Protein AF-A0A935YY80-F1 (afdb_monomer_lite)

Sequence (194 aa):
MVPVALVLAACSGAAPSDLFGPAPTGISSSSPSASAAPSAPTSEPAPTEEPAAPPTPEPAPTEEPPPERPSPGDASLLDAGRPDARDASTTCAPQPSVCPTGWTYSNDGRTHTCSVAFSAPAGARPYCEYSSMGYLGYSFPLTPAYTCPTGARYAPSTVGYCLWEGIVFPPGTSITCTSVASGSMRFSWACGAP

pLDDT: mean 78.14, std 19.24, range [34.81, 98.0]

Radius of gyration: 27.65 Å; chains: 1; bounding box: 75×46×85 Å

Secondary structure (DSSP, 8-state):
------------------------------------PPPPPP-PPPP-PPPPPPPPPPPPPPPPPPPPPPP-------------TT-----PPP-GGGSPTTPEEEE-SSEEEEEEE--PPTT-EEE-TTGGGT-EEEEE-SSS--PPPTTPEEEESSSEEEEE-S--PPTT-EEE-TTGGGTEEEEEEETT--

Foldseek 3Di:
DDDDDDDDDDPDDDDDDDDDDDDDDDDDDDDDDDDDDDDDDDDDDDDDDDDDDDDDDDDDDDDDDDDDDDDDDDPDDDDDDDDPPVPCLVQFDDDQVLAAFQWDWDGPSWKIKTKHFDDADPPKDWDCPCVVQFKTWIWAAPPPPDDADGQFDWDDDNIIITIRGPRDDQPQKDWDRVCNNVGMTMIMHTGPRD

Structure (mmCIF, N/CA/C/O backbone):
data_AF-A0A935YY80-F1
#
_entry.id   AF-A0A935YY80-F1
#
loop_
_atom_site.group_PDB
_atom_site.id
_atom_site.type_symbol
_atom_site.label_atom_id
_atom_site.label_alt_id
_atom_site.label_comp_id
_atom_site.label_asym_id
_atom_site.label_entity_id
_atom_site.label_seq_id
_atom_site.pdbx_PDB_ins_code
_atom_site.Cartn_x
_atom_site.Cartn_y
_atom_site.Cartn_z
_atom_site.occupancy
_atom_site.B_iso_or_equiv
_atom_site.auth_seq_id
_atom_site.auth_comp_id
_atom_site.auth_asym_id
_atom_site.auth_atom_id
_atom_site.pdbx_PDB_model_num
ATOM 1 N N . MET A 1 1 ? 9.667 -29.163 -21.135 1.00 44.72 1 MET A N 1
ATOM 2 C CA . MET A 1 1 ? 8.6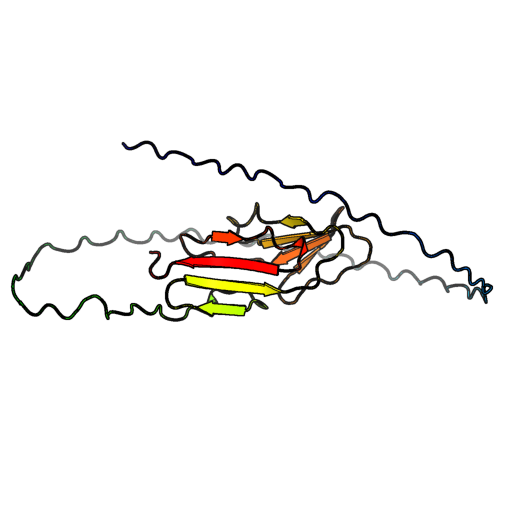74 -29.056 -20.046 1.00 44.72 1 MET A CA 1
ATOM 3 C C . MET A 1 1 ? 9.430 -29.162 -18.735 1.00 44.72 1 MET A C 1
ATOM 5 O O . MET A 1 1 ? 9.904 -30.241 -18.412 1.00 44.72 1 MET A O 1
ATOM 9 N N . VAL A 1 2 ? 9.663 -28.033 -18.066 1.00 34.81 2 VAL A N 1
ATOM 10 C CA . VAL A 1 2 ? 10.409 -27.964 -16.799 1.00 34.81 2 VAL A CA 1
ATOM 11 C C . VAL A 1 2 ? 9.381 -27.763 -15.684 1.00 34.81 2 VAL A C 1
ATOM 13 O O . VAL A 1 2 ? 8.557 -26.857 -15.818 1.00 34.81 2 VAL A O 1
ATOM 16 N N . PRO A 1 3 ? 9.358 -28.591 -14.627 1.00 49.34 3 PRO A N 1
ATOM 17 C CA . PRO A 1 3 ? 8.420 -28.398 -13.531 1.00 49.34 3 PRO A CA 1
ATOM 18 C C . PRO A 1 3 ? 8.796 -27.136 -12.745 1.00 49.34 3 PRO A C 1
ATOM 20 O O . PRO A 1 3 ? 9.898 -27.026 -12.209 1.00 49.34 3 PRO A O 1
ATOM 23 N N . VAL A 1 4 ? 7.869 -26.179 -12.690 1.00 52.91 4 VAL A N 1
ATOM 24 C CA . VAL A 1 4 ? 7.946 -25.010 -11.809 1.00 52.91 4 VAL A CA 1
ATOM 25 C C . VAL A 1 4 ? 7.704 -25.503 -10.385 1.00 52.91 4 VAL A C 1
ATOM 27 O O . VAL A 1 4 ? 6.587 -25.867 -10.020 1.00 52.91 4 VAL A O 1
ATOM 30 N N . ALA A 1 5 ? 8.772 -25.575 -9.595 1.00 47.19 5 ALA A N 1
ATOM 31 C CA . ALA A 1 5 ? 8.694 -25.895 -8.179 1.00 47.19 5 ALA A CA 1
ATOM 32 C C . ALA A 1 5 ? 8.096 -24.699 -7.420 1.00 47.19 5 ALA A C 1
ATOM 34 O O . ALA A 1 5 ? 8.712 -23.640 -7.311 1.00 47.19 5 ALA A O 1
ATOM 35 N N . LEU A 1 6 ? 6.880 -24.881 -6.909 1.00 47.84 6 LEU A N 1
ATOM 36 C CA . LEU A 1 6 ? 6.202 -23.964 -6.001 1.00 47.84 6 LEU A CA 1
ATOM 37 C C . LEU A 1 6 ? 6.941 -23.973 -4.650 1.00 47.84 6 LEU A C 1
ATOM 39 O O . LEU A 1 6 ? 6.826 -24.925 -3.878 1.00 47.84 6 LEU A O 1
ATOM 43 N N . VAL A 1 7 ? 7.729 -22.935 -4.368 1.00 46.41 7 VAL A N 1
ATOM 44 C CA . VAL A 1 7 ? 8.388 -22.761 -3.066 1.00 46.41 7 VAL A CA 1
ATOM 45 C C . VAL A 1 7 ? 7.383 -22.144 -2.093 1.00 46.41 7 VAL A C 1
ATOM 47 O O . VAL A 1 7 ? 7.166 -20.935 -2.076 1.00 46.41 7 VAL A O 1
ATOM 50 N N . LEU A 1 8 ? 6.752 -22.992 -1.280 1.00 49.50 8 LEU A N 1
ATOM 51 C CA . LEU A 1 8 ? 5.989 -22.587 -0.100 1.00 49.50 8 LEU A CA 1
ATOM 52 C C . LEU A 1 8 ? 6.968 -22.094 0.976 1.00 49.50 8 LEU A C 1
ATOM 54 O O . LEU A 1 8 ? 7.606 -22.889 1.665 1.00 49.50 8 LEU A O 1
ATOM 58 N N . ALA A 1 9 ? 7.103 -20.776 1.113 1.00 53.09 9 ALA A N 1
ATOM 59 C CA . ALA A 1 9 ? 7.827 -20.168 2.222 1.00 53.09 9 ALA A CA 1
ATOM 60 C C . ALA A 1 9 ? 6.978 -20.273 3.501 1.00 53.09 9 ALA A C 1
ATOM 62 O O . ALA A 1 9 ? 6.001 -19.549 3.683 1.00 53.09 9 ALA A O 1
ATOM 63 N N . ALA A 1 10 ? 7.347 -21.198 4.386 1.00 42.66 10 ALA A N 1
ATOM 64 C CA . ALA A 1 10 ? 6.792 -21.293 5.728 1.00 42.66 10 ALA A CA 1
ATOM 65 C C . ALA A 1 10 ? 7.288 -20.109 6.578 1.00 42.66 10 ALA A C 1
ATOM 67 O O . ALA A 1 10 ? 8.464 -20.033 6.935 1.00 42.66 10 ALA A O 1
ATOM 68 N N . CYS A 1 11 ? 6.397 -19.176 6.914 1.00 44.56 11 CYS A N 1
ATOM 69 C CA . CYS A 1 11 ? 6.663 -18.163 7.931 1.00 44.56 11 CYS A CA 1
ATOM 70 C C . CYS A 1 11 ? 6.559 -18.805 9.322 1.00 44.56 11 CYS A C 1
ATOM 72 O O . CYS A 1 11 ? 5.479 -18.883 9.905 1.00 44.56 11 CYS A O 1
ATOM 74 N N . SER A 1 12 ? 7.688 -19.271 9.855 1.00 53.62 12 SER A N 1
ATOM 75 C CA . SER A 1 12 ? 7.811 -19.661 11.260 1.00 53.62 12 SER A CA 1
ATOM 76 C C . SER A 1 12 ? 7.679 -18.424 12.148 1.00 53.62 12 SER A C 1
ATOM 78 O O . SER A 1 12 ? 8.533 -17.538 12.137 1.00 53.62 12 SER A O 1
ATOM 80 N N . GLY A 1 13 ? 6.580 -18.358 12.899 1.00 40.72 13 GLY A N 1
ATOM 81 C CA . GLY A 1 13 ? 6.331 -17.329 13.899 1.00 40.72 13 GLY A CA 1
ATOM 82 C C . GLY A 1 13 ? 7.303 -17.440 15.071 1.00 40.72 13 GLY A C 1
ATOM 83 O O . GLY A 1 13 ? 7.381 -18.476 15.728 1.00 40.72 13 GLY A O 1
ATOM 84 N N . ALA A 1 14 ? 8.010 -16.349 15.352 1.00 43.09 14 ALA A N 1
ATOM 85 C CA . ALA A 1 14 ? 8.655 -16.121 16.634 1.00 43.09 14 ALA A CA 1
ATOM 86 C C . ALA A 1 14 ? 7.695 -15.296 17.503 1.00 43.09 14 ALA A C 1
ATOM 88 O O . ALA A 1 14 ? 7.396 -14.143 17.191 1.00 43.09 14 ALA A O 1
ATOM 89 N N . ALA A 1 15 ? 7.183 -15.903 18.570 1.00 46.97 15 ALA A N 1
ATOM 90 C CA . ALA A 1 15 ? 6.499 -15.185 19.635 1.00 46.97 15 ALA A CA 1
ATOM 91 C C . ALA A 1 15 ? 7.545 -14.465 20.505 1.00 46.97 15 ALA A C 1
ATOM 93 O O . ALA A 1 15 ? 8.510 -15.111 20.919 1.00 46.97 15 ALA A O 1
ATOM 94 N N . PRO A 1 16 ? 7.388 -13.169 20.824 1.00 59.12 16 PRO A N 1
ATOM 95 C CA . PRO A 1 16 ? 8.110 -12.582 21.939 1.00 59.12 16 PRO A CA 1
ATOM 96 C C . PRO A 1 16 ? 7.404 -12.962 23.246 1.00 59.12 16 PRO A C 1
ATOM 98 O O . PRO A 1 16 ? 6.295 -12.508 23.532 1.00 59.12 16 PRO A O 1
ATOM 101 N N . SER A 1 17 ? 8.060 -13.827 24.016 1.00 55.78 17 SER A N 1
ATOM 102 C CA . SER A 1 17 ? 7.775 -14.038 25.433 1.00 55.78 17 SER A CA 1
ATOM 103 C C . SER A 1 17 ? 8.214 -12.821 26.252 1.00 55.78 17 SER A C 1
ATOM 105 O O . SER A 1 17 ? 9.247 -12.221 25.967 1.00 55.78 17 SER A O 1
ATOM 107 N N . ASP A 1 18 ? 7.437 -12.544 27.297 1.00 45.38 18 ASP A N 1
ATOM 108 C CA . ASP A 1 18 ? 7.818 -11.847 28.529 1.00 45.38 18 ASP A CA 1
ATOM 109 C C . ASP A 1 18 ? 8.284 -10.387 28.460 1.00 45.38 18 ASP A C 1
ATOM 111 O O . ASP A 1 18 ? 9.434 -10.080 28.168 1.00 45.38 18 ASP A O 1
ATOM 115 N N . LEU A 1 19 ? 7.405 -9.494 28.931 1.00 53.03 19 LEU A N 1
ATOM 116 C CA . LEU A 1 19 ? 7.783 -8.382 29.811 1.00 53.03 19 LEU A CA 1
ATOM 117 C C . LEU A 1 19 ? 6.568 -7.992 30.671 1.00 53.03 19 LEU A C 1
ATOM 119 O O . LEU A 1 19 ? 5.849 -7.029 30.413 1.00 53.03 19 LEU A O 1
ATOM 123 N N . PHE A 1 20 ? 6.328 -8.806 31.703 1.00 47.06 20 PHE A N 1
ATOM 124 C CA . PHE A 1 20 ? 5.505 -8.456 32.859 1.00 47.06 20 PHE A CA 1
ATOM 125 C C . PHE A 1 20 ? 6.168 -7.290 33.612 1.00 47.06 20 PHE A C 1
ATOM 127 O O . PHE A 1 20 ? 7.252 -7.443 34.173 1.00 47.06 20 PHE A O 1
ATOM 134 N N . GLY A 1 21 ? 5.514 -6.129 33.641 1.00 51.91 21 GLY A N 1
ATOM 135 C CA . GLY A 1 21 ? 5.840 -5.008 34.527 1.00 51.91 21 GLY A CA 1
ATOM 136 C C . GLY A 1 21 ? 4.726 -4.803 35.565 1.00 51.91 21 GLY A C 1
ATOM 137 O O . GLY A 1 21 ? 3.559 -5.031 35.238 1.00 51.91 21 GLY A O 1
ATOM 138 N N . PRO A 1 22 ? 5.044 -4.417 36.816 1.00 62.06 22 PRO A N 1
ATOM 139 C CA . PRO A 1 22 ? 4.065 -4.327 37.895 1.00 62.06 22 PRO A CA 1
ATOM 140 C C . PRO A 1 22 ? 3.088 -3.154 37.733 1.00 62.06 22 PRO A C 1
ATOM 142 O O . PRO A 1 22 ? 3.415 -2.093 37.204 1.00 62.06 22 PRO A O 1
ATOM 145 N N . ALA A 1 23 ? 1.877 -3.377 38.242 1.00 47.28 23 ALA A N 1
ATOM 146 C CA . ALA A 1 23 ? 0.759 -2.445 38.257 1.00 47.28 23 ALA A CA 1
ATOM 147 C C . ALA A 1 23 ? 1.034 -1.185 39.104 1.00 47.28 23 ALA A C 1
ATOM 149 O O . ALA A 1 23 ? 1.501 -1.309 40.239 1.00 47.28 23 ALA A O 1
ATOM 150 N N . PRO A 1 24 ? 0.644 0.015 38.641 1.00 61.50 24 PRO A N 1
ATOM 151 C CA . PRO A 1 24 ? 0.443 1.150 39.526 1.00 61.50 24 PRO A CA 1
ATOM 152 C C . PRO A 1 24 ? -0.963 1.098 40.143 1.00 61.50 24 PRO A C 1
ATOM 154 O O . PRO A 1 24 ? -1.972 1.389 39.504 1.00 61.50 24 PRO A O 1
ATOM 157 N N . THR A 1 25 ? -1.026 0.749 41.427 1.00 54.03 25 THR A N 1
ATOM 158 C CA . THR A 1 25 ? -2.125 1.125 42.326 1.00 54.03 25 THR A CA 1
ATOM 159 C C . THR A 1 25 ? -2.077 2.632 42.566 1.00 54.03 25 THR A C 1
ATOM 161 O O . THR A 1 25 ? -1.112 3.131 43.141 1.00 54.03 25 THR A O 1
ATOM 164 N N . GLY A 1 26 ? -3.114 3.358 42.150 1.00 47.06 26 GLY A N 1
ATOM 165 C CA . GLY A 1 26 ? -3.190 4.807 42.332 1.00 47.06 26 GLY A CA 1
ATOM 166 C C . GLY A 1 26 ? -4.586 5.349 42.065 1.00 47.06 26 GLY A C 1
ATOM 167 O O . GLY A 1 26 ? -4.879 5.848 40.988 1.00 47.06 26 GLY A O 1
ATOM 168 N N . ILE A 1 27 ? -5.441 5.198 43.070 1.00 50.69 27 ILE A N 1
ATOM 169 C CA . ILE A 1 27 ? -6.772 5.788 43.219 1.00 50.69 27 ILE A CA 1
ATOM 170 C C . ILE A 1 27 ? -6.795 7.299 42.933 1.00 50.69 27 ILE A C 1
ATOM 172 O O . ILE A 1 27 ? -5.969 8.047 43.447 1.00 50.69 27 ILE A O 1
ATOM 176 N N . SER A 1 28 ? -7.805 7.765 42.198 1.00 56.12 28 SER A N 1
ATOM 177 C CA . SER A 1 28 ? -8.338 9.114 42.401 1.00 56.12 28 SER A CA 1
ATOM 178 C C . SER A 1 28 ? -9.800 9.166 41.972 1.00 56.12 28 SER A C 1
ATOM 180 O O . SER A 1 28 ? -10.143 9.205 40.792 1.00 56.12 28 SER A O 1
ATOM 182 N N . SER A 1 29 ? -10.659 9.089 42.982 1.00 52.44 29 SER A N 1
ATOM 183 C CA . SER A 1 29 ? -12.100 9.275 42.901 1.00 52.44 29 SER A CA 1
ATOM 184 C C . SER A 1 29 ? -12.412 10.753 42.690 1.00 52.44 29 SER A C 1
ATOM 186 O O . SER A 1 29 ? -11.961 11.601 43.459 1.00 52.44 29 SER A O 1
ATOM 188 N N . SER A 1 30 ? -13.231 11.078 41.695 1.00 56.66 30 SER A N 1
ATOM 189 C CA . SER A 1 30 ? -13.959 12.346 41.642 1.00 56.66 30 SER A CA 1
ATOM 190 C C . SER A 1 30 ? -15.307 12.127 40.963 1.00 56.66 30 SER A C 1
ATOM 192 O O . SER A 1 30 ? -15.405 11.524 39.899 1.00 56.66 30 SER A O 1
ATOM 194 N N . SER A 1 31 ? -16.328 12.560 41.693 1.00 60.94 31 SER A N 1
ATOM 195 C CA . SER A 1 31 ? -17.762 12.330 41.542 1.00 60.94 31 SER A CA 1
ATOM 196 C C . SER A 1 31 ? -18.401 12.810 40.228 1.00 60.94 31 SER A C 1
ATOM 198 O O . SER A 1 31 ? -17.850 13.671 39.543 1.00 60.94 31 SER A O 1
ATOM 200 N N . PRO A 1 32 ? -19.608 12.293 39.912 1.00 59.69 32 PRO A N 1
ATOM 201 C CA . PRO A 1 32 ? -20.367 12.613 38.705 1.00 59.69 32 PRO A CA 1
ATOM 202 C C . PRO A 1 32 ? -21.076 13.969 38.805 1.00 59.69 32 PRO A C 1
ATOM 204 O O . PRO A 1 32 ? -21.580 14.334 39.867 1.00 59.69 32 PRO A O 1
ATOM 207 N N . SER A 1 33 ? -21.182 14.678 37.679 1.00 56.59 33 SER A N 1
ATOM 208 C CA . SER A 1 33 ? -22.009 15.880 37.567 1.00 56.59 33 SER A CA 1
ATOM 209 C C . SER A 1 33 ? -22.846 15.863 36.287 1.00 56.59 33 SER A C 1
ATOM 211 O O . SER A 1 33 ? -22.314 15.816 35.183 1.00 56.59 33 SER A O 1
ATOM 213 N N . ALA A 1 34 ? -24.159 15.923 36.518 1.00 48.66 34 ALA A N 1
ATOM 214 C CA . ALA A 1 34 ? -25.245 16.401 35.664 1.00 48.66 34 ALA A CA 1
ATOM 215 C C . ALA A 1 34 ? -25.526 15.701 34.317 1.00 48.66 34 ALA A C 1
ATOM 217 O O . ALA A 1 34 ? -24.961 16.017 33.273 1.00 48.66 34 ALA A O 1
ATOM 218 N N . SER A 1 35 ? -26.564 14.858 34.352 1.00 52.66 35 SER A N 1
ATOM 219 C CA . SER A 1 35 ? -27.441 14.545 33.221 1.00 52.66 35 SER A CA 1
ATOM 220 C C . SER A 1 35 ? -28.029 15.815 32.601 1.00 52.66 35 SER A C 1
ATOM 222 O O . SER A 1 35 ? -28.779 16.536 33.259 1.00 52.66 35 SER A O 1
ATOM 224 N N . ALA A 1 36 ? -27.780 16.021 31.311 1.00 56.94 36 ALA A N 1
ATOM 225 C CA . ALA A 1 36 ? -28.651 16.796 30.437 1.00 56.94 36 ALA A CA 1
ATOM 226 C C . ALA A 1 36 ? -29.336 15.816 29.475 1.00 56.94 36 ALA A C 1
ATOM 228 O O . ALA A 1 36 ? -28.677 15.015 28.813 1.00 56.94 36 ALA A O 1
ATOM 229 N N . ALA A 1 37 ? -30.668 15.835 29.463 1.00 56.34 37 ALA A N 1
ATOM 230 C CA . ALA A 1 37 ? -31.492 14.983 28.618 1.00 56.34 37 ALA A CA 1
ATOM 231 C C . ALA A 1 37 ? -31.304 15.352 27.132 1.00 56.34 37 ALA A C 1
ATOM 233 O O . ALA A 1 37 ? -31.415 16.533 26.795 1.00 56.34 37 ALA A O 1
ATOM 234 N N . PRO A 1 38 ? -31.043 14.387 26.233 1.00 59.88 38 PRO A N 1
ATOM 235 C CA . PRO A 1 38 ? -30.992 14.661 24.804 1.00 59.88 38 PRO A CA 1
ATOM 236 C C . PRO A 1 38 ? -32.411 14.831 24.248 1.00 59.88 38 PRO A C 1
ATOM 238 O O . PRO A 1 38 ? -33.256 13.943 24.374 1.00 59.88 38 PRO A O 1
ATOM 241 N N . SER A 1 39 ? -32.667 15.978 23.619 1.00 62.06 39 SER A N 1
ATOM 242 C CA . SER A 1 39 ? -33.851 16.194 22.787 1.00 62.06 39 SER A CA 1
ATOM 243 C C . SER A 1 39 ? -33.870 15.176 21.647 1.00 62.06 39 SER A C 1
ATOM 245 O O . SER A 1 39 ? -32.872 14.996 20.948 1.00 62.06 39 SER A O 1
ATOM 247 N N . ALA A 1 40 ? -35.005 14.499 21.480 1.00 65.12 40 ALA A N 1
ATOM 248 C CA . ALA A 1 40 ? -35.214 13.510 20.432 1.00 65.12 40 ALA A CA 1
ATOM 249 C C . ALA A 1 40 ? -35.041 14.144 19.036 1.00 65.12 40 ALA A C 1
ATOM 251 O O . ALA A 1 40 ? -35.602 15.216 18.792 1.00 65.12 40 ALA A O 1
ATOM 252 N N . PRO A 1 41 ? -34.297 13.511 18.111 1.00 66.25 41 PRO A N 1
ATOM 253 C CA . PRO A 1 41 ? -34.227 13.980 16.737 1.00 66.25 41 PRO A CA 1
ATOM 254 C C . PRO A 1 41 ? -35.563 13.715 16.035 1.00 66.25 41 PRO A C 1
ATOM 256 O O . PRO A 1 41 ? -36.059 12.588 16.011 1.00 66.25 41 PRO A O 1
ATOM 259 N N . THR A 1 42 ? -36.144 14.761 15.453 1.00 72.00 42 THR A N 1
ATOM 260 C CA . THR A 1 42 ? -37.256 14.653 14.506 1.00 72.00 42 THR A CA 1
ATOM 261 C C . THR A 1 42 ? -36.775 13.849 13.301 1.00 72.00 42 THR A C 1
ATOM 263 O O . THR A 1 42 ? -35.845 14.265 12.614 1.00 72.00 42 THR A O 1
ATOM 266 N N . SER A 1 43 ? -37.366 12.678 13.070 1.00 60.00 43 SER A N 1
ATOM 267 C CA .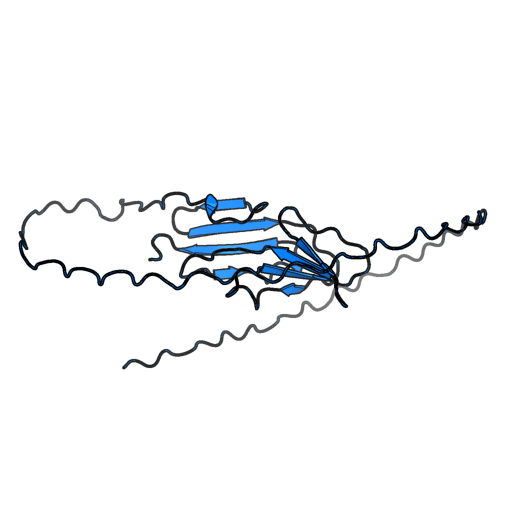 SER A 1 43 ? -37.052 11.830 11.921 1.00 60.00 43 SER A CA 1
ATOM 268 C C . SER A 1 43 ? -37.475 12.528 10.629 1.00 60.00 43 SER A C 1
ATOM 270 O O . SER A 1 43 ? -38.665 12.678 10.356 1.00 60.00 43 SER A O 1
ATOM 272 N N . GLU A 1 44 ? -36.495 12.974 9.849 1.00 80.06 44 GLU A N 1
ATOM 273 C CA . GLU A 1 44 ? -36.699 13.420 8.473 1.00 80.06 44 GLU A CA 1
ATOM 274 C C . GLU A 1 44 ? -37.040 12.190 7.606 1.00 80.06 44 GLU A C 1
ATOM 276 O O . GLU A 1 44 ? -36.403 11.142 7.765 1.00 80.06 44 GLU A O 1
ATOM 281 N N . PRO A 1 45 ? -38.077 12.246 6.750 1.00 74.06 45 PRO A N 1
ATOM 282 C CA . PRO A 1 45 ? -38.449 11.114 5.912 1.00 74.06 45 PRO A CA 1
ATOM 283 C C . PRO A 1 45 ? -37.314 10.773 4.942 1.00 74.06 45 PRO A C 1
ATOM 285 O O . PRO A 1 45 ? -36.757 11.650 4.285 1.00 74.06 45 PRO A O 1
ATOM 288 N N . ALA A 1 46 ? -36.984 9.482 4.861 1.00 76.06 46 ALA A N 1
ATOM 289 C CA . ALA A 1 46 ? -35.949 8.983 3.968 1.00 76.06 46 ALA A CA 1
ATOM 290 C C . ALA A 1 46 ? -36.269 9.357 2.505 1.00 76.06 46 ALA A C 1
ATOM 292 O O . ALA A 1 46 ? -37.423 9.208 2.081 1.00 76.06 46 ALA A O 1
ATOM 293 N N . PRO A 1 47 ? -35.279 9.832 1.727 1.00 75.56 47 PRO A N 1
ATOM 294 C CA . PRO A 1 47 ? -35.474 10.122 0.315 1.00 75.56 47 PRO A CA 1
ATOM 295 C C . PRO A 1 47 ? -35.915 8.846 -0.410 1.00 75.56 47 PRO A C 1
ATOM 297 O O . PRO A 1 47 ? -35.327 7.780 -0.247 1.00 75.56 47 PRO A O 1
ATOM 300 N N . THR A 1 48 ? -36.993 8.958 -1.185 1.00 80.75 48 THR A N 1
ATOM 301 C CA . THR A 1 48 ? -37.463 7.883 -2.062 1.00 80.75 48 THR A CA 1
ATOM 302 C C . THR A 1 48 ? -36.452 7.735 -3.191 1.00 80.75 48 THR A C 1
ATOM 304 O O . THR A 1 48 ? -36.313 8.645 -4.005 1.00 80.75 48 THR A O 1
ATOM 307 N N . GLU A 1 49 ? -35.712 6.627 -3.209 1.00 74.00 49 GLU A N 1
ATOM 308 C CA . GLU A 1 49 ? -34.765 6.341 -4.285 1.00 74.00 49 GLU A CA 1
ATOM 309 C C . GLU A 1 49 ? -35.524 6.108 -5.596 1.00 74.00 49 GLU A C 1
ATOM 311 O O . GLU A 1 49 ? -36.370 5.217 -5.711 1.00 74.00 49 GLU A O 1
ATOM 316 N N . GLU A 1 50 ? -35.232 6.955 -6.581 1.00 83.31 50 GLU A N 1
ATOM 317 C CA . GLU A 1 50 ? -35.701 6.805 -7.952 1.00 83.31 50 GLU A CA 1
ATOM 318 C C . GLU A 1 50 ? -35.036 5.560 -8.573 1.00 83.31 50 GLU A C 1
ATOM 320 O O . GLU A 1 50 ? -33.823 5.381 -8.419 1.00 83.31 50 GLU A O 1
ATOM 325 N N . PRO A 1 51 ? -35.789 4.671 -9.250 1.00 81.88 51 PRO A N 1
ATOM 326 C CA . PRO A 1 51 ? -35.231 3.461 -9.842 1.00 81.88 51 PRO A CA 1
ATOM 327 C C . PRO A 1 51 ? -34.086 3.786 -10.802 1.00 81.88 51 PRO A C 1
ATOM 329 O O . PRO A 1 51 ? -34.276 4.492 -11.794 1.00 81.88 51 PRO A O 1
ATOM 332 N N . ALA A 1 52 ? -32.900 3.246 -10.515 1.00 82.00 52 ALA A N 1
ATOM 333 C CA . ALA A 1 52 ? -31.733 3.410 -11.368 1.00 82.00 52 ALA A CA 1
ATOM 334 C C . ALA A 1 52 ? -32.043 2.929 -12.795 1.00 82.00 52 ALA A C 1
ATOM 336 O O . ALA A 1 52 ? -32.567 1.829 -12.998 1.00 82.00 52 ALA A O 1
ATOM 337 N N . ALA A 1 53 ? -31.718 3.769 -13.780 1.00 85.94 53 ALA A N 1
ATOM 338 C CA . ALA A 1 53 ? -31.875 3.437 -15.187 1.00 85.94 53 ALA A CA 1
ATOM 339 C C . ALA A 1 53 ? -31.117 2.136 -15.526 1.00 85.94 53 ALA A C 1
ATOM 341 O O . ALA A 1 53 ? -30.040 1.888 -14.971 1.00 85.94 53 ALA A O 1
ATOM 342 N N . PRO A 1 54 ? -31.657 1.296 -16.427 1.00 88.31 54 PRO A N 1
ATOM 343 C CA . PRO A 1 54 ? -30.997 0.060 -16.824 1.00 88.31 54 PRO A CA 1
ATOM 344 C C . PRO A 1 54 ? -29.620 0.357 -17.440 1.00 88.31 54 PRO A C 1
ATOM 346 O O . PRO A 1 54 ? -29.465 1.372 -18.125 1.00 88.31 54 PRO A O 1
ATOM 349 N N . PRO A 1 55 ? -28.620 -0.516 -17.224 1.00 84.31 55 PRO A N 1
ATOM 350 C CA . PRO A 1 55 ? -27.289 -0.312 -17.772 1.00 84.31 55 PRO A CA 1
ATOM 351 C C . PRO A 1 55 ? -27.331 -0.309 -19.303 1.00 84.31 55 PRO A C 1
ATOM 353 O O . PRO A 1 55 ? -27.928 -1.187 -19.932 1.00 84.31 55 PRO A O 1
ATOM 356 N N . THR A 1 56 ? -26.676 0.684 -19.900 1.00 85.50 56 THR A N 1
ATOM 357 C CA . THR A 1 56 ? -26.428 0.741 -21.343 1.00 85.50 56 THR A CA 1
ATOM 358 C C . THR A 1 56 ? -25.543 -0.445 -21.748 1.00 85.50 56 THR A C 1
ATOM 360 O O . THR A 1 56 ? -24.550 -0.698 -21.064 1.00 85.50 56 THR A O 1
ATOM 363 N N . PRO A 1 57 ? -25.864 -1.179 -22.830 1.00 81.50 57 PRO A N 1
ATOM 364 C CA . PRO A 1 57 ? -25.052 -2.305 -23.281 1.00 81.50 57 PRO A CA 1
ATOM 365 C C . PRO A 1 57 ? -23.627 -1.861 -23.634 1.00 81.50 57 PRO A C 1
ATOM 367 O O . PRO A 1 57 ? -23.428 -0.860 -24.325 1.00 81.50 57 PRO A O 1
ATOM 370 N N . GLU A 1 58 ? -22.647 -2.624 -23.152 1.00 84.19 58 GLU A N 1
ATOM 371 C CA . GLU A 1 58 ? -21.226 -2.403 -23.422 1.00 84.19 58 GLU A CA 1
ATOM 372 C C . GLU A 1 58 ? -20.911 -2.712 -24.900 1.00 84.19 58 GLU A C 1
ATOM 374 O O . GLU A 1 58 ? -21.412 -3.709 -25.436 1.00 84.19 58 GLU A O 1
ATOM 379 N N . PRO A 1 59 ? -20.133 -1.864 -25.599 1.00 81.75 59 PRO A N 1
ATOM 380 C CA . PRO A 1 59 ? -19.760 -2.112 -26.986 1.00 81.75 59 PRO A CA 1
ATOM 381 C C . PRO A 1 59 ? -18.901 -3.375 -27.116 1.00 81.75 59 PRO A C 1
ATOM 383 O O . PRO A 1 59 ? -18.048 -3.660 -26.279 1.00 81.75 59 PRO A O 1
ATOM 386 N N . ALA A 1 60 ? -19.126 -4.126 -28.196 1.00 84.19 60 ALA A N 1
ATOM 387 C CA . ALA A 1 60 ? -18.376 -5.343 -28.485 1.00 84.19 60 ALA A CA 1
ATOM 388 C C . ALA A 1 60 ? -16.871 -5.047 -28.675 1.00 84.19 60 ALA A C 1
ATOM 390 O O . ALA A 1 60 ? -16.527 -4.011 -29.251 1.00 84.19 60 ALA A O 1
ATOM 391 N N . PRO A 1 61 ? -15.977 -5.948 -28.227 1.00 78.56 61 PRO A N 1
ATOM 392 C CA . PRO A 1 61 ? -14.538 -5.769 -28.364 1.00 78.56 61 PRO A CA 1
ATOM 393 C C . PRO A 1 61 ? -14.123 -5.743 -29.840 1.00 78.56 61 PRO A C 1
ATOM 395 O O . PRO A 1 61 ? -14.443 -6.648 -30.611 1.00 78.56 61 PRO A O 1
ATOM 398 N N . THR A 1 62 ? -13.395 -4.695 -30.220 1.00 81.50 62 THR A N 1
ATOM 399 C CA . THR A 1 62 ? -12.745 -4.569 -31.527 1.00 81.50 62 THR A CA 1
ATOM 400 C C . THR A 1 62 ? -11.554 -5.526 -31.583 1.00 81.50 62 THR A C 1
ATOM 402 O O . THR A 1 62 ? -10.651 -5.422 -30.756 1.00 81.50 62 THR A O 1
ATOM 405 N N . GLU A 1 63 ? -11.539 -6.452 -32.544 1.00 77.44 63 GLU A N 1
ATOM 406 C CA . GLU A 1 63 ? -10.380 -7.318 -32.787 1.00 77.44 63 GLU A CA 1
ATOM 407 C C . GLU A 1 63 ? -9.170 -6.485 -33.242 1.00 77.44 63 GLU A C 1
ATOM 409 O O . GLU A 1 63 ? -9.229 -5.764 -34.241 1.00 77.44 63 GLU A O 1
ATOM 414 N N . GLU A 1 64 ? -8.068 -6.585 -32.498 1.00 80.00 64 GLU A N 1
ATOM 415 C CA . GLU A 1 64 ? -6.782 -5.982 -32.849 1.00 80.00 64 GLU A CA 1
ATOM 416 C C . GLU A 1 64 ? -6.055 -6.870 -33.882 1.00 80.00 64 GLU A C 1
ATOM 418 O O . GLU A 1 64 ? -6.040 -8.097 -33.733 1.00 80.00 64 GLU A O 1
ATOM 423 N N . PRO A 1 65 ? -5.467 -6.298 -34.951 1.00 76.75 65 PRO A N 1
ATOM 424 C CA . PRO A 1 65 ? -4.764 -7.075 -35.964 1.00 76.75 65 PRO A CA 1
ATOM 425 C C . PRO A 1 65 ? -3.507 -7.762 -35.397 1.00 76.75 65 PRO A C 1
ATOM 427 O O . PRO A 1 65 ? -2.840 -7.224 -34.513 1.00 76.75 65 PRO A O 1
ATOM 430 N N . PRO A 1 66 ? -3.144 -8.948 -35.919 1.00 80.62 66 PRO A N 1
ATOM 431 C CA . PRO A 1 66 ? -1.995 -9.704 -35.435 1.00 80.62 66 PRO A CA 1
ATOM 432 C C . PRO A 1 66 ? -0.667 -8.970 -35.706 1.00 80.62 66 PRO A C 1
ATOM 434 O O . PRO A 1 66 ? -0.520 -8.341 -36.756 1.00 80.62 66 PRO A O 1
ATOM 437 N N . PRO A 1 67 ? 0.332 -9.090 -34.809 1.00 71.75 67 PRO A N 1
ATOM 438 C CA . PRO A 1 67 ? 1.619 -8.418 -34.961 1.00 71.75 67 PRO A CA 1
ATOM 439 C C . PRO A 1 67 ? 2.417 -8.967 -36.153 1.00 71.75 67 PRO A C 1
ATOM 441 O O . PRO A 1 67 ? 2.584 -10.181 -36.314 1.00 71.75 67 PRO A O 1
ATOM 444 N N . GLU A 1 68 ? 2.949 -8.059 -36.973 1.00 68.50 68 GLU A N 1
ATOM 445 C CA . GLU A 1 68 ? 3.853 -8.384 -38.079 1.00 68.50 68 GLU A CA 1
ATOM 446 C C . GLU A 1 68 ? 5.178 -8.967 -37.561 1.00 68.50 68 GLU A C 1
ATOM 448 O O . GLU A 1 68 ? 5.785 -8.475 -36.607 1.00 68.50 68 GLU A O 1
ATOM 453 N N . ARG A 1 69 ? 5.646 -10.049 -38.200 1.00 64.50 69 ARG A N 1
ATOM 454 C CA . ARG A 1 69 ? 6.941 -10.667 -37.885 1.00 64.50 69 ARG A CA 1
ATOM 455 C C . ARG A 1 69 ? 8.092 -9.770 -38.357 1.00 64.50 69 ARG A C 1
ATOM 457 O O . ARG A 1 69 ? 8.101 -9.399 -39.529 1.00 64.50 69 ARG A O 1
ATOM 464 N N . PRO A 1 70 ? 9.118 -9.524 -37.523 1.00 59.34 70 PRO A N 1
ATOM 465 C CA . PRO A 1 70 ? 10.323 -8.840 -37.971 1.00 59.34 70 PRO A CA 1
ATOM 466 C C . PRO A 1 70 ? 11.136 -9.716 -38.938 1.00 59.34 70 PRO A C 1
ATOM 468 O O . PRO A 1 70 ? 11.359 -10.907 -38.698 1.00 59.34 70 PRO A O 1
ATOM 471 N N . SER A 1 71 ? 11.570 -9.103 -40.041 1.00 66.69 71 SER A N 1
ATOM 472 C CA . SER A 1 71 ? 12.407 -9.718 -41.075 1.00 66.69 71 SER A CA 1
ATOM 473 C C . SER A 1 71 ? 13.828 -10.011 -40.569 1.00 66.69 71 SER A C 1
ATOM 475 O O . SER A 1 71 ? 14.426 -9.158 -39.913 1.00 66.69 71 SER A O 1
ATOM 477 N N . PRO A 1 72 ? 14.410 -11.178 -40.901 1.00 56.03 72 PRO A N 1
ATOM 478 C CA . PRO A 1 72 ? 15.785 -11.519 -40.559 1.00 56.03 72 PRO A CA 1
ATOM 479 C C . PRO A 1 72 ? 16.748 -10.972 -41.622 1.00 56.03 72 PRO A C 1
ATOM 481 O O . PRO A 1 72 ? 16.830 -11.501 -42.729 1.00 56.03 72 PRO A O 1
ATOM 484 N N . GLY A 1 73 ? 17.495 -9.924 -41.290 1.00 57.56 73 GLY A N 1
ATOM 485 C CA . GLY A 1 73 ? 18.548 -9.375 -42.143 1.00 57.56 73 GLY A CA 1
ATOM 486 C C . GLY A 1 73 ? 19.450 -8.445 -41.340 1.00 57.56 73 GLY A C 1
ATOM 487 O O . GLY A 1 73 ? 18.950 -7.682 -40.526 1.00 57.56 73 GLY A O 1
ATOM 488 N N . ASP A 1 74 ? 20.761 -8.545 -41.565 1.00 52.38 74 ASP A N 1
ATOM 489 C CA . ASP A 1 74 ? 21.822 -7.669 -41.043 1.00 52.38 74 ASP A CA 1
ATOM 490 C C . ASP A 1 74 ? 22.374 -7.962 -39.637 1.00 52.38 74 ASP A C 1
ATOM 492 O O . ASP A 1 74 ? 22.430 -7.122 -38.741 1.00 52.38 74 ASP A O 1
ATOM 496 N N . ALA A 1 75 ? 22.944 -9.164 -39.495 1.00 51.81 75 ALA A N 1
ATOM 497 C CA . ALA A 1 75 ? 24.036 -9.398 -38.554 1.00 51.81 75 ALA A CA 1
ATOM 498 C C . ALA A 1 75 ? 25.342 -8.796 -39.113 1.00 51.81 75 ALA A C 1
ATOM 500 O O . ALA A 1 75 ? 26.095 -9.474 -39.813 1.00 51.81 75 ALA A O 1
ATOM 501 N N . SER A 1 76 ? 25.615 -7.528 -38.797 1.00 50.84 76 SER A N 1
ATOM 502 C CA . SER A 1 76 ? 26.952 -6.944 -38.956 1.00 50.84 76 SER A CA 1
ATOM 503 C C . SER A 1 76 ? 27.750 -7.079 -37.661 1.00 50.84 76 SER A C 1
ATOM 505 O O . SER A 1 76 ? 27.444 -6.496 -36.625 1.00 50.84 76 SER A O 1
ATOM 507 N N . LEU A 1 77 ? 28.769 -7.924 -37.775 1.00 62.88 77 LEU A N 1
ATOM 508 C CA . LEU A 1 77 ? 29.870 -8.196 -36.865 1.00 62.88 77 LEU A CA 1
ATOM 509 C C . LEU A 1 77 ? 30.881 -7.031 -36.940 1.00 62.88 77 LEU A C 1
ATOM 511 O O . LEU A 1 77 ? 31.136 -6.574 -38.051 1.00 62.88 77 LEU A O 1
ATOM 515 N N . LEU A 1 78 ? 31.487 -6.657 -35.798 1.00 51.94 78 LEU A N 1
ATOM 516 C CA . LEU A 1 78 ? 32.639 -5.745 -35.561 1.00 51.94 78 LEU A CA 1
ATOM 517 C C . LEU A 1 78 ? 32.269 -4.447 -34.813 1.00 51.94 78 LEU A C 1
ATOM 519 O O . LEU A 1 78 ? 31.724 -3.525 -35.400 1.00 51.94 78 LEU A O 1
ATOM 523 N N . ASP A 1 79 ? 32.659 -4.336 -33.539 1.00 48.53 79 ASP A N 1
ATOM 524 C CA . ASP A 1 79 ? 33.817 -3.497 -33.198 1.00 48.53 79 ASP A CA 1
ATOM 525 C C . ASP A 1 79 ? 34.284 -3.725 -31.751 1.00 48.53 79 ASP A C 1
ATOM 527 O O . ASP A 1 79 ? 33.504 -3.908 -30.814 1.00 48.53 79 ASP A O 1
ATOM 531 N N . ALA A 1 80 ? 35.604 -3.773 -31.608 1.00 54.72 80 ALA A N 1
ATOM 532 C CA . ALA A 1 80 ? 36.337 -4.079 -30.401 1.00 54.72 80 ALA A CA 1
ATOM 533 C C . ALA A 1 80 ? 36.681 -2.786 -29.655 1.00 54.72 80 ALA A C 1
ATOM 535 O O . ALA A 1 80 ? 37.764 -2.230 -29.790 1.00 54.72 80 ALA A O 1
ATOM 536 N N . GLY A 1 81 ? 35.779 -2.363 -28.783 1.00 46.31 81 GLY A N 1
ATOM 537 C CA . GLY A 1 81 ? 36.064 -1.424 -27.710 1.00 46.31 81 GLY A CA 1
ATOM 538 C C . GLY A 1 81 ? 35.179 -1.833 -26.556 1.00 46.31 81 GLY A C 1
ATOM 539 O O . GLY A 1 81 ? 33.974 -1.648 -26.631 1.00 46.31 81 GLY A O 1
ATOM 540 N N . ARG A 1 82 ? 35.736 -2.492 -25.538 1.00 53.69 82 ARG A N 1
ATOM 541 C CA . ARG A 1 82 ? 34.990 -2.929 -24.355 1.00 53.69 82 ARG A CA 1
ATOM 542 C C . ARG A 1 82 ? 35.036 -1.768 -23.358 1.00 53.69 82 ARG A C 1
ATOM 544 O O . ARG A 1 82 ? 36.001 -1.722 -22.597 1.00 53.69 82 ARG A O 1
ATOM 551 N N . PRO A 1 83 ? 34.083 -0.810 -23.366 1.00 53.84 83 PRO A N 1
ATOM 552 C CA . PRO A 1 83 ? 33.953 0.082 -22.229 1.00 53.84 83 PRO A CA 1
ATOM 553 C C . PRO A 1 83 ? 33.711 -0.814 -21.020 1.00 53.84 83 PRO A C 1
ATOM 555 O O . PRO A 1 83 ? 33.008 -1.824 -21.127 1.00 53.84 83 PRO A O 1
ATOM 558 N N . ASP A 1 84 ? 34.342 -0.497 -19.899 1.00 49.50 84 ASP A N 1
ATOM 559 C CA . ASP A 1 84 ? 34.084 -1.133 -18.620 1.00 49.50 84 ASP A CA 1
ATOM 560 C C . ASP A 1 84 ? 32.570 -1.184 -18.365 1.00 49.50 84 ASP A C 1
ATOM 562 O O . ASP A 1 84 ? 31.956 -0.255 -17.848 1.00 49.50 84 ASP A O 1
ATOM 566 N N . ALA A 1 85 ? 31.947 -2.315 -18.709 1.00 52.28 85 ALA A N 1
ATOM 567 C CA . ALA A 1 85 ? 30.524 -2.604 -18.528 1.00 52.28 85 ALA A CA 1
ATOM 568 C C . ALA A 1 85 ? 30.133 -2.718 -17.040 1.00 52.28 85 ALA A C 1
ATOM 570 O O . ALA A 1 85 ? 29.095 -3.275 -16.693 1.00 52.28 85 ALA A O 1
ATOM 571 N N . ARG A 1 86 ? 30.995 -2.220 -16.150 1.00 51.59 86 ARG A N 1
ATOM 572 C CA . ARG A 1 86 ? 30.776 -2.066 -14.718 1.00 51.59 86 ARG A CA 1
ATOM 573 C C . ARG A 1 86 ? 30.344 -0.651 -14.329 1.00 51.59 86 ARG A C 1
ATOM 575 O O . ARG A 1 86 ? 29.861 -0.508 -13.215 1.00 51.59 86 ARG A O 1
ATOM 582 N N . ASP A 1 87 ? 30.428 0.326 -15.237 1.00 49.28 87 ASP A N 1
ATOM 583 C CA . ASP A 1 87 ? 29.945 1.702 -15.017 1.00 49.28 87 ASP A CA 1
ATOM 584 C C . ASP A 1 87 ? 28.743 2.092 -15.889 1.00 49.28 87 ASP A C 1
ATOM 586 O O . A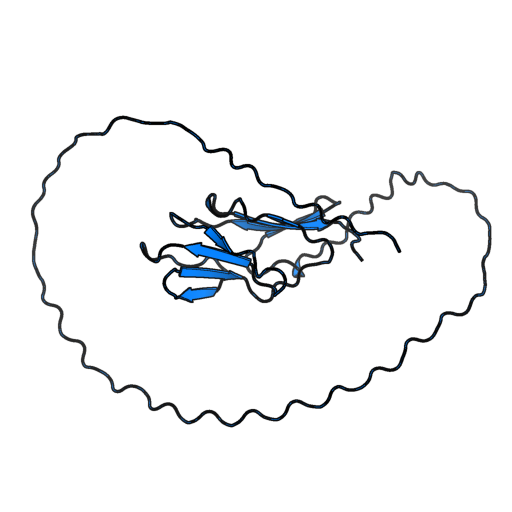SP A 1 87 ? 28.279 3.233 -15.860 1.00 49.28 87 ASP A O 1
ATOM 590 N N . ALA A 1 88 ? 28.128 1.127 -16.581 1.00 51.09 88 ALA A N 1
ATOM 591 C CA . ALA A 1 88 ? 26.717 1.245 -16.937 1.00 51.09 88 ALA A CA 1
ATOM 592 C C . ALA A 1 88 ? 25.889 1.054 -15.657 1.00 51.09 88 ALA A C 1
ATOM 594 O O . ALA A 1 88 ? 25.201 0.046 -15.475 1.00 51.09 88 ALA A O 1
ATOM 595 N N . SER A 1 89 ? 26.001 2.030 -14.749 1.00 54.97 89 SER A N 1
ATOM 596 C CA . SER A 1 89 ? 25.030 2.319 -13.705 1.00 54.97 89 SER A CA 1
ATOM 597 C C . SER A 1 89 ? 23.702 2.505 -14.420 1.00 54.97 89 SER A C 1
ATOM 599 O O . SER A 1 89 ? 23.341 3.608 -14.833 1.00 54.97 89 SER A O 1
ATOM 601 N N . THR A 1 90 ? 23.017 1.385 -14.647 1.00 60.84 90 THR A N 1
ATOM 602 C CA . THR A 1 90 ? 21.693 1.286 -15.255 1.00 60.84 90 THR A CA 1
ATOM 603 C C . THR A 1 90 ? 20.723 1.784 -14.199 1.00 60.84 90 THR A C 1
ATOM 605 O O . THR A 1 90 ? 19.967 1.040 -13.586 1.00 60.84 90 THR A O 1
ATOM 608 N N . THR A 1 91 ? 20.879 3.064 -13.886 1.00 70.00 91 THR A N 1
ATOM 609 C CA . THR A 1 91 ? 20.143 3.772 -12.865 1.00 70.00 91 THR A CA 1
ATOM 610 C C . THR A 1 91 ? 18.753 3.902 -13.435 1.00 70.00 91 THR A C 1
ATOM 612 O O . THR A 1 91 ? 18.543 4.523 -14.475 1.00 70.00 91 THR A O 1
ATOM 615 N N . CYS A 1 92 ? 17.824 3.214 -12.803 1.00 76.88 92 CYS A N 1
ATOM 616 C CA . CYS A 1 92 ? 16.469 3.070 -13.293 1.00 76.88 92 CYS A CA 1
ATOM 617 C C . CYS A 1 92 ? 15.822 4.442 -13.429 1.00 76.88 92 CYS A C 1
ATOM 619 O O . CYS A 1 92 ? 15.907 5.262 -12.508 1.00 76.88 92 CYS A O 1
ATOM 621 N N . ALA A 1 93 ? 15.145 4.679 -14.552 1.00 83.56 93 ALA A N 1
ATOM 622 C CA . ALA A 1 93 ? 14.339 5.879 -14.705 1.00 83.56 93 ALA A CA 1
ATOM 623 C C . ALA A 1 93 ? 13.271 5.914 -13.596 1.00 83.56 93 ALA A C 1
ATOM 625 O O . ALA A 1 93 ? 12.643 4.889 -13.329 1.00 83.56 93 ALA A O 1
ATOM 626 N N . PRO A 1 94 ? 13.062 7.049 -12.910 1.00 82.31 94 PRO A N 1
ATOM 627 C CA . PRO A 1 94 ? 12.095 7.117 -11.826 1.00 82.31 94 PRO A CA 1
ATOM 628 C C . PRO A 1 94 ? 10.660 6.896 -12.333 1.00 82.31 94 PRO A C 1
ATOM 630 O O . PRO A 1 94 ? 10.264 7.474 -13.342 1.00 82.31 94 PRO A O 1
ATOM 633 N N . GLN A 1 95 ? 9.867 6.105 -11.601 1.00 84.44 95 GLN A N 1
ATOM 634 C CA . GLN A 1 95 ? 8.461 5.800 -11.915 1.00 84.44 95 GLN A CA 1
ATOM 635 C C . GLN A 1 95 ? 7.511 6.171 -10.754 1.00 84.44 95 GLN A C 1
ATOM 637 O O . GLN A 1 95 ? 6.848 5.303 -10.187 1.00 84.44 95 GLN A O 1
ATOM 642 N N . PRO A 1 96 ? 7.426 7.455 -10.356 1.00 78.62 96 PRO A N 1
ATOM 643 C CA . PRO A 1 96 ? 6.654 7.864 -9.180 1.00 78.62 96 PRO A CA 1
ATOM 644 C C . PRO A 1 96 ? 5.137 7.700 -9.351 1.00 78.62 96 PRO A C 1
ATOM 646 O O . PRO A 1 96 ? 4.433 7.532 -8.360 1.00 78.62 96 PRO A O 1
ATOM 649 N N . SER A 1 97 ? 4.630 7.711 -10.588 1.00 83.12 97 SER A N 1
ATOM 650 C CA . SER A 1 97 ? 3.201 7.555 -10.899 1.00 83.12 97 SER A CA 1
ATOM 651 C C . SER A 1 97 ? 2.637 6.172 -10.565 1.00 83.12 97 SER A C 1
ATOM 653 O O . SER A 1 97 ? 1.424 6.001 -10.563 1.00 83.12 97 SER A O 1
ATOM 655 N N . VAL A 1 98 ? 3.500 5.193 -10.283 1.00 88.75 98 VAL A N 1
ATOM 656 C CA . VAL A 1 98 ? 3.099 3.835 -9.893 1.00 88.75 98 VAL A CA 1
ATOM 657 C C . VAL A 1 98 ? 2.643 3.784 -8.430 1.00 88.75 98 VAL A C 1
ATOM 659 O O . VAL A 1 98 ? 1.887 2.893 -8.045 1.00 88.75 98 VAL A O 1
ATOM 662 N N . CYS A 1 99 ? 3.078 4.730 -7.591 1.00 94.50 99 CYS A N 1
ATOM 663 C CA . CYS A 1 99 ? 2.676 4.730 -6.191 1.00 94.50 99 CYS A CA 1
ATOM 664 C C . CYS A 1 99 ? 1.233 5.235 -6.024 1.00 94.50 99 CYS A C 1
ATOM 666 O O . CYS A 1 99 ? 0.880 6.270 -6.596 1.00 94.50 99 CYS A O 1
ATOM 668 N N . PRO A 1 100 ? 0.408 4.565 -5.197 1.00 94.44 100 PRO A N 1
ATOM 669 C CA . PRO A 1 100 ? -0.935 5.044 -4.895 1.00 94.44 100 PRO A CA 1
ATOM 670 C C . PRO A 1 100 ? -0.907 6.420 -4.223 1.00 94.44 100 PRO A C 1
ATOM 672 O O . PRO A 1 100 ? 0.080 6.822 -3.602 1.00 94.44 100 PRO A O 1
ATOM 675 N N . THR A 1 101 ? -2.025 7.141 -4.285 1.00 93.44 101 THR A N 1
ATOM 676 C CA . THR A 1 101 ? -2.159 8.426 -3.591 1.00 93.44 101 THR A CA 1
ATOM 677 C C . THR A 1 101 ? -1.849 8.276 -2.098 1.00 93.44 101 THR A C 1
ATOM 679 O O . THR A 1 101 ? -2.350 7.368 -1.436 1.00 93.44 101 THR A O 1
ATOM 682 N N . GLY A 1 102 ? -1.017 9.174 -1.563 1.00 92.31 102 GLY A N 1
ATOM 683 C CA . GLY A 1 102 ? -0.589 9.150 -0.159 1.00 92.31 102 GLY A CA 1
ATOM 684 C C . GLY A 1 102 ? 0.620 8.254 0.136 1.00 92.31 102 GLY A C 1
ATOM 685 O O . GLY A 1 102 ? 1.059 8.211 1.283 1.00 92.31 102 GLY A O 1
ATOM 686 N N . TRP A 1 103 ? 1.178 7.569 -0.867 1.00 97.31 103 TRP A N 1
ATOM 687 C CA . TRP A 1 103 ? 2.393 6.767 -0.722 1.00 97.31 103 TRP A CA 1
ATOM 688 C C . TRP A 1 103 ? 3.638 7.557 -1.132 1.00 97.31 103 TRP A C 1
ATOM 690 O O . TRP A 1 103 ? 3.616 8.387 -2.040 1.00 97.31 103 TRP A O 1
ATOM 700 N N . THR A 1 104 ? 4.752 7.252 -0.478 1.00 97.12 104 THR A N 1
ATOM 701 C CA . THR A 1 104 ? 6.078 7.787 -0.772 1.00 97.12 104 THR A CA 1
ATOM 702 C C . THR A 1 104 ? 6.823 6.839 -1.701 1.00 97.12 104 THR A C 1
ATOM 704 O O . THR A 1 104 ? 7.021 5.663 -1.378 1.00 97.12 104 THR A O 1
ATOM 707 N N . TYR A 1 105 ? 7.272 7.374 -2.833 1.00 96.81 105 TYR A N 1
ATOM 708 C CA . TYR A 1 105 ? 8.154 6.697 -3.778 1.00 96.81 105 TYR A CA 1
ATOM 709 C C . TYR A 1 105 ? 9.629 6.838 -3.371 1.00 96.81 105 TYR A C 1
ATOM 711 O O . TYR A 1 105 ? 10.071 7.921 -2.985 1.00 96.81 105 TYR A O 1
ATOM 719 N N . SER A 1 106 ? 10.413 5.774 -3.535 1.00 96.00 106 SER A N 1
ATOM 720 C CA . SER A 1 106 ? 11.875 5.808 -3.485 1.00 96.00 106 SER A CA 1
ATOM 721 C C . SER A 1 106 ? 12.500 4.891 -4.542 1.00 96.00 106 SER A C 1
ATOM 723 O O . SER A 1 106 ? 11.884 3.936 -5.017 1.00 96.00 106 SER A O 1
ATOM 725 N N . ASN A 1 107 ? 13.732 5.212 -4.943 1.00 94.12 107 ASN A N 1
ATOM 726 C CA . ASN A 1 107 ? 14.529 4.446 -5.899 1.00 94.12 107 ASN A CA 1
ATOM 727 C C . ASN A 1 107 ? 15.988 4.456 -5.441 1.00 94.12 107 ASN A C 1
ATOM 729 O O . ASN A 1 107 ? 16.566 5.530 -5.279 1.00 94.12 107 ASN A O 1
ATOM 733 N N . ASP A 1 108 ? 16.569 3.279 -5.230 1.00 92.31 108 ASP A N 1
ATOM 734 C CA . ASP A 1 108 ? 17.969 3.108 -4.820 1.00 92.31 108 ASP A CA 1
ATOM 735 C C . ASP A 1 108 ? 18.918 2.822 -6.003 1.00 92.31 108 ASP A C 1
ATOM 737 O O . ASP A 1 108 ? 20.091 2.505 -5.810 1.00 92.31 108 ASP A O 1
ATOM 741 N N . GLY A 1 109 ? 18.414 2.922 -7.236 1.00 89.44 109 GLY A N 1
ATOM 742 C CA . GLY A 1 109 ? 19.131 2.597 -8.467 1.00 89.44 109 GLY A CA 1
ATOM 743 C C . GLY A 1 109 ? 19.052 1.121 -8.865 1.00 89.44 109 GLY A C 1
ATOM 744 O O . GLY A 1 109 ? 19.599 0.759 -9.903 1.00 89.44 109 GLY A O 1
ATOM 745 N N . ARG A 1 110 ? 18.383 0.269 -8.076 1.00 90.00 110 ARG A N 1
ATOM 746 C CA . ARG A 1 110 ? 18.167 -1.164 -8.366 1.00 90.00 110 ARG A CA 1
ATOM 747 C C . ARG A 1 110 ? 16.722 -1.610 -8.178 1.00 90.00 110 ARG A C 1
ATOM 749 O O . ARG A 1 110 ? 16.280 -2.557 -8.828 1.00 90.00 110 ARG A O 1
ATOM 756 N N . THR A 1 111 ? 16.011 -0.936 -7.288 1.00 92.88 111 THR A N 1
ATOM 757 C CA . THR A 1 111 ? 14.671 -1.280 -6.849 1.00 92.88 111 THR A CA 1
ATOM 758 C C . THR A 1 111 ? 13.850 -0.010 -6.719 1.00 92.88 111 THR A C 1
ATOM 760 O O . THR A 1 111 ? 14.249 0.963 -6.075 1.00 92.88 111 THR A O 1
ATOM 763 N N . HIS A 1 112 ? 12.654 -0.049 -7.278 1.00 94.69 112 HIS A N 1
ATOM 764 C CA . HIS A 1 112 ? 11.625 0.933 -7.004 1.00 94.69 112 HIS A CA 1
ATOM 765 C C . HIS A 1 112 ? 10.835 0.488 -5.778 1.00 94.69 112 HIS A C 1
ATOM 767 O O . HIS A 1 112 ? 10.485 -0.685 -5.658 1.00 94.69 112 HIS A O 1
ATOM 773 N N . THR A 1 113 ? 10.550 1.405 -4.861 1.00 96.75 113 THR A N 1
ATOM 774 C CA . THR A 1 113 ? 9.757 1.118 -3.665 1.00 96.75 113 THR A CA 1
ATOM 775 C C . THR A 1 113 ? 8.666 2.162 -3.502 1.00 96.75 113 THR A C 1
ATOM 777 O O . THR A 1 113 ? 8.935 3.360 -3.510 1.00 96.75 113 THR A O 1
ATOM 780 N N . CYS A 1 114 ? 7.436 1.704 -3.292 1.00 97.75 114 CYS A N 1
ATOM 781 C CA . CYS A 1 114 ? 6.349 2.526 -2.778 1.00 97.75 114 CYS A CA 1
ATOM 782 C C . CYS A 1 114 ? 6.110 2.134 -1.324 1.00 97.75 114 CYS A C 1
ATOM 784 O O . CYS A 1 114 ? 5.974 0.950 -1.006 1.00 97.75 114 CYS A O 1
ATOM 786 N N . SER A 1 115 ? 6.040 3.115 -0.430 1.00 97.06 115 SER A N 1
ATOM 787 C CA . SER A 1 115 ? 5.791 2.880 0.992 1.00 97.06 115 SER A CA 1
ATOM 788 C C . SER A 1 115 ? 4.804 3.881 1.572 1.00 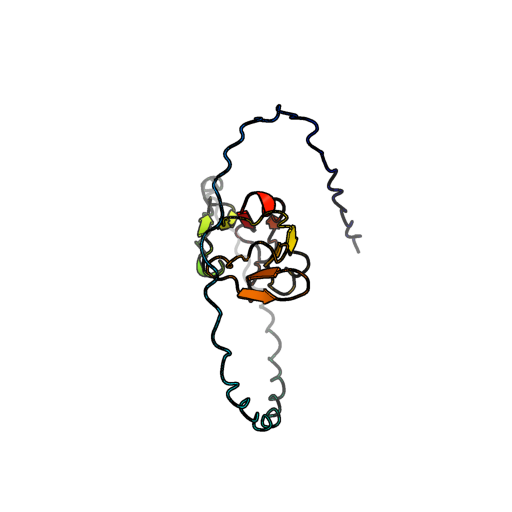97.06 115 SER A C 1
ATOM 790 O O . SER A 1 115 ? 4.726 5.019 1.123 1.00 97.06 115 SER A O 1
ATOM 792 N N . VAL A 1 116 ? 4.057 3.465 2.586 1.00 97.19 116 VAL A N 1
ATOM 793 C CA . VAL A 1 116 ? 3.159 4.333 3.347 1.00 97.19 116 VAL A CA 1
ATOM 794 C C . VAL A 1 116 ? 3.355 4.074 4.833 1.00 97.19 116 VAL A C 1
ATOM 796 O O . VAL A 1 116 ? 3.540 2.930 5.257 1.00 97.19 116 VAL A O 1
ATOM 799 N N . ALA A 1 117 ? 3.324 5.148 5.616 1.00 97.06 117 ALA A N 1
ATOM 800 C CA . ALA A 1 117 ? 3.342 5.106 7.069 1.00 97.06 117 ALA A CA 1
ATOM 801 C C . ALA A 1 117 ? 2.022 5.665 7.610 1.00 97.06 117 ALA A C 1
ATOM 803 O O . ALA A 1 117 ? 1.481 6.632 7.075 1.00 97.06 117 ALA A O 1
ATOM 804 N N . PHE A 1 118 ? 1.494 5.047 8.659 1.00 96.31 118 PHE A N 1
ATOM 805 C CA . PHE A 1 118 ? 0.223 5.402 9.281 1.00 96.31 118 PHE A CA 1
ATOM 806 C C . PHE A 1 118 ? 0.221 4.998 10.757 1.00 96.31 118 PHE A C 1
ATOM 808 O O . PHE A 1 118 ? 0.956 4.111 11.177 1.00 96.31 118 PHE A O 1
ATOM 815 N N . SER A 1 119 ? -0.637 5.618 11.563 1.00 97.25 119 SER A N 1
ATOM 816 C CA . SER A 1 119 ? -0.823 5.212 12.959 1.00 97.25 119 SER A CA 1
ATOM 817 C C . SER A 1 119 ? -1.745 3.998 13.011 1.00 97.25 119 SER A C 1
ATOM 819 O O . SER A 1 119 ? -2.956 4.164 12.900 1.00 97.25 119 SER A O 1
ATOM 821 N N . ALA A 1 120 ? -1.211 2.783 13.126 1.00 95.50 120 ALA A N 1
ATOM 822 C CA . ALA A 1 120 ? -2.036 1.575 13.135 1.00 95.50 120 ALA A CA 1
ATOM 823 C C . ALA A 1 120 ? -2.947 1.509 14.382 1.00 95.50 120 ALA A C 1
ATOM 825 O O . ALA A 1 120 ? -2.461 1.706 15.499 1.00 95.50 120 ALA A O 1
ATOM 826 N N . PRO A 1 121 ? -4.250 1.206 14.231 1.00 96.75 121 PRO A N 1
ATOM 827 C CA . PRO A 1 121 ? -5.119 0.942 15.372 1.00 96.75 121 PRO A CA 1
ATOM 828 C C . PRO A 1 121 ? -4.736 -0.379 16.055 1.00 96.75 121 PRO A C 1
ATOM 830 O O . PRO A 1 121 ? -4.167 -1.287 15.441 1.00 96.75 121 PRO A O 1
ATOM 833 N N . ALA A 1 122 ? -5.078 -0.513 17.338 1.00 96.19 122 ALA A N 1
ATOM 834 C CA . ALA A 1 122 ? -4.823 -1.739 18.089 1.00 96.19 122 ALA A CA 1
ATOM 835 C C . ALA A 1 122 ? -5.520 -2.944 17.430 1.00 96.19 122 ALA A C 1
ATOM 837 O O . ALA A 1 122 ? -6.700 -2.888 17.092 1.00 96.19 122 ALA A O 1
ATOM 838 N N . GLY A 1 123 ? -4.784 -4.044 17.248 1.00 96.00 123 GLY A N 1
ATOM 839 C CA . GLY A 1 123 ? -5.308 -5.247 16.596 1.00 96.00 123 GLY A CA 1
ATOM 840 C C . GLY A 1 123 ? -5.385 -5.171 15.068 1.00 96.00 123 GLY A C 1
ATOM 841 O O . GLY A 1 123 ? -6.018 -6.042 14.470 1.00 96.00 123 GLY A O 1
ATOM 842 N N . ALA A 1 124 ? -4.749 -4.177 14.433 1.00 97.38 124 ALA A N 1
ATOM 843 C CA . ALA A 1 124 ? -4.634 -4.114 12.980 1.00 97.38 124 ALA A CA 1
ATOM 844 C C . ALA A 1 124 ? -3.968 -5.377 12.407 1.00 97.38 124 ALA A C 1
ATOM 846 O O . ALA A 1 124 ? -2.930 -5.835 12.892 1.00 97.38 124 ALA A O 1
ATOM 847 N N . ARG A 1 125 ? -4.560 -5.931 11.348 1.00 97.50 125 ARG A N 1
ATOM 848 C CA . ARG A 1 125 ? -4.071 -7.117 10.634 1.00 97.50 125 ARG A CA 1
ATOM 849 C C . ARG A 1 125 ? -3.934 -6.819 9.146 1.00 97.50 125 ARG A C 1
ATOM 851 O O . ARG A 1 125 ? -4.796 -6.131 8.603 1.00 97.50 125 ARG A O 1
ATOM 858 N N . PRO A 1 126 ? -2.886 -7.329 8.481 1.00 97.38 126 PRO A N 1
ATOM 859 C CA . PRO A 1 126 ? -2.690 -7.085 7.060 1.00 97.38 126 PRO A CA 1
ATOM 860 C C . PRO A 1 126 ? -3.816 -7.678 6.216 1.00 97.38 126 PRO A C 1
ATOM 862 O O . PRO A 1 126 ? -4.289 -8.780 6.486 1.00 97.38 126 PRO A O 1
ATOM 865 N N . TYR A 1 127 ? -4.191 -6.958 5.163 1.00 95.44 127 TYR A N 1
ATOM 866 C CA . TYR A 1 127 ? -5.168 -7.377 4.167 1.00 95.44 127 TYR A CA 1
ATOM 867 C C . TYR A 1 127 ? -4.522 -7.313 2.778 1.00 95.44 127 TYR A C 1
ATOM 869 O O . TYR A 1 127 ? -4.632 -6.317 2.065 1.00 95.44 127 TYR A O 1
ATOM 877 N N . CYS A 1 128 ? -3.769 -8.363 2.435 1.00 94.25 128 CYS A N 1
ATOM 878 C CA . CYS A 1 128 ? -2.929 -8.408 1.226 1.00 94.25 128 CYS A CA 1
ATOM 879 C C . CYS A 1 128 ? -3.234 -9.577 0.284 1.00 94.25 128 CYS A C 1
ATOM 881 O O . CYS A 1 128 ? -2.637 -9.681 -0.787 1.00 94.25 128 CYS A O 1
ATOM 883 N N . GLU A 1 129 ? -4.181 -10.435 0.659 1.00 94.81 129 GLU A N 1
ATOM 884 C CA . GLU A 1 129 ? -4.646 -11.563 -0.157 1.00 94.81 129 GLU A CA 1
ATOM 885 C C . GLU A 1 129 ? -5.241 -11.104 -1.500 1.00 94.81 129 GLU A C 1
ATOM 887 O O . GLU A 1 129 ? -5.140 -11.803 -2.501 1.00 94.81 129 GLU A O 1
ATOM 892 N N . TYR A 1 130 ? -5.767 -9.877 -1.546 1.00 94.06 130 TYR A N 1
ATOM 893 C CA . TYR A 1 130 ? -6.417 -9.275 -2.713 1.00 94.06 130 TYR A CA 1
ATOM 894 C C . TYR A 1 130 ? -5.480 -8.370 -3.530 1.00 94.06 130 TYR A C 1
ATOM 896 O O . TYR A 1 130 ? -5.931 -7.589 -4.368 1.00 94.06 130 TYR A O 1
ATOM 904 N N . SER A 1 131 ? -4.168 -8.480 -3.317 1.00 94.62 131 SER A N 1
ATOM 905 C CA . SER A 1 131 ? -3.174 -7.697 -4.060 1.00 94.62 131 SER A CA 1
ATOM 906 C C . SER A 1 131 ? -3.179 -7.994 -5.559 1.00 94.62 131 SER A C 1
ATOM 908 O O . SER A 1 131 ? -3.019 -7.081 -6.359 1.00 94.62 131 SER A O 1
ATOM 910 N N . SER A 1 132 ? -3.471 -9.229 -5.971 1.00 93.56 132 SER A N 1
ATOM 911 C CA . SER A 1 132 ? -3.648 -9.573 -7.390 1.00 93.56 132 SER A CA 1
ATOM 912 C C . SER A 1 132 ? -4.810 -8.830 -8.061 1.00 93.56 132 SER A C 1
ATOM 914 O O . SER A 1 132 ? -4.813 -8.677 -9.278 1.00 93.56 132 SER A O 1
ATOM 916 N N . MET A 1 133 ? -5.774 -8.345 -7.276 1.00 94.75 133 MET A N 1
ATOM 917 C CA . MET A 1 133 ? -6.907 -7.539 -7.731 1.00 94.75 133 MET A CA 1
ATOM 918 C C . MET A 1 133 ? -6.669 -6.028 -7.551 1.00 94.75 133 MET A C 1
ATOM 920 O O . MET A 1 133 ? -7.583 -5.234 -7.745 1.00 94.75 133 MET A O 1
ATOM 924 N N . GLY A 1 134 ? -5.457 -5.615 -7.165 1.00 95.12 134 GLY A N 1
ATOM 925 C CA . GLY A 1 134 ? -5.109 -4.207 -6.969 1.00 95.12 134 GLY A CA 1
ATOM 926 C C . GLY A 1 134 ? -5.559 -3.621 -5.631 1.00 95.12 134 GLY A C 1
ATOM 927 O O . GLY A 1 134 ? -5.684 -2.400 -5.520 1.00 95.12 134 GLY A O 1
ATOM 928 N N . TYR A 1 135 ? -5.792 -4.468 -4.620 1.00 95.62 135 TYR A N 1
ATOM 929 C CA . TYR A 1 135 ? -6.149 -4.043 -3.266 1.00 95.62 135 TYR A CA 1
ATOM 930 C C . TYR A 1 135 ? -5.013 -4.310 -2.278 1.00 95.62 135 TYR A C 1
ATOM 932 O O . TYR A 1 135 ? -4.524 -5.434 -2.149 1.00 95.62 135 TYR A O 1
ATOM 940 N N . LEU A 1 136 ? -4.644 -3.287 -1.511 1.00 96.25 136 LEU A N 1
ATOM 941 C CA . LEU A 1 136 ? -3.813 -3.424 -0.316 1.00 96.25 136 LEU A CA 1
ATOM 942 C C . LEU A 1 136 ? -4.463 -2.710 0.846 1.00 96.25 136 LEU A C 1
ATOM 944 O O . LEU A 1 136 ? -5.077 -1.662 0.680 1.00 96.25 136 LEU A O 1
ATOM 948 N N . GLY A 1 137 ? -4.292 -3.240 2.046 1.00 97.06 137 GLY A N 1
ATOM 949 C CA . GLY A 1 137 ? -4.869 -2.598 3.205 1.00 97.06 137 GLY A CA 1
ATOM 950 C C . GLY A 1 137 ? -4.634 -3.343 4.494 1.00 97.06 137 GLY A C 1
ATOM 951 O O . GLY A 1 137 ? -3.752 -4.196 4.622 1.00 97.06 137 GLY A O 1
ATOM 952 N N . TYR A 1 138 ? -5.474 -3.016 5.461 1.00 97.75 138 TYR A N 1
ATOM 953 C CA . TYR A 1 138 ? -5.530 -3.701 6.737 1.00 97.75 138 TYR A CA 1
ATOM 954 C C . TYR A 1 138 ? -6.940 -3.660 7.311 1.00 97.75 138 TYR A C 1
ATOM 956 O O . TYR A 1 138 ? -7.716 -2.740 7.047 1.00 97.75 138 TYR A O 1
ATOM 964 N N . SER A 1 139 ? -7.249 -4.669 8.117 1.00 97.62 139 SER A N 1
ATOM 965 C CA . SER A 1 139 ? -8.472 -4.747 8.912 1.00 97.62 139 SER A CA 1
ATOM 966 C C . SER A 1 139 ? -8.185 -4.412 10.371 1.00 97.62 139 SER A C 1
ATOM 968 O O . SER A 1 139 ? -7.094 -4.718 10.855 1.00 97.62 139 SER A O 1
ATOM 970 N N . PHE A 1 140 ? -9.154 -3.867 11.097 1.00 97.25 140 PHE A N 1
ATOM 971 C CA . PHE A 1 140 ? -9.031 -3.528 12.514 1.00 97.25 140 PHE A CA 1
ATOM 972 C C . PHE A 1 140 ? -10.375 -3.653 13.253 1.00 97.25 140 PHE A C 1
ATOM 974 O O . PHE A 1 140 ? -11.433 -3.525 12.634 1.00 97.25 140 PHE A O 1
ATOM 981 N N . PRO A 1 141 ? -10.379 -3.898 14.575 1.00 96.81 141 PRO A N 1
ATOM 982 C CA . PRO A 1 141 ? -11.603 -3.847 15.373 1.00 96.81 141 PRO A CA 1
ATOM 983 C C . PRO A 1 141 ? -12.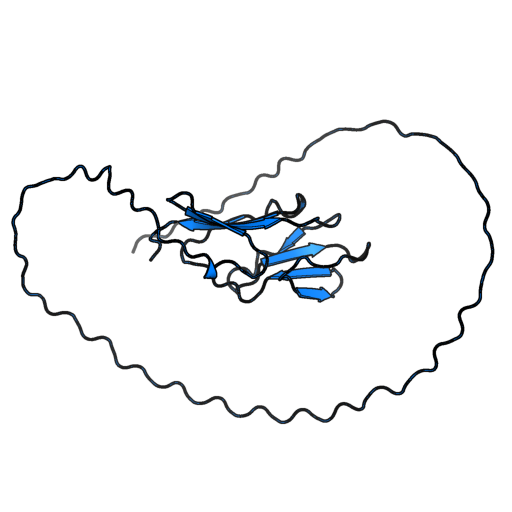254 -2.457 15.301 1.00 96.81 141 PRO A C 1
ATOM 985 O O . PRO A 1 141 ? -11.560 -1.457 15.431 1.00 96.81 141 PRO A O 1
ATOM 988 N N . LEU A 1 142 ? -13.583 -2.374 15.162 1.00 93.50 142 LEU A N 1
ATOM 989 C CA . LEU A 1 142 ? -14.315 -1.096 15.029 1.00 93.50 142 LEU A CA 1
ATOM 990 C C . LEU A 1 142 ? -14.214 -0.166 16.252 1.00 93.50 142 LEU A C 1
ATOM 992 O O . LEU A 1 142 ? -14.670 0.974 16.206 1.00 93.50 142 LEU A O 1
ATOM 996 N N . THR A 1 143 ? -13.689 -0.664 17.371 1.00 91.31 143 THR A N 1
ATOM 997 C CA . THR A 1 143 ? -13.538 0.088 18.617 1.00 91.31 143 THR A CA 1
ATOM 998 C C . THR A 1 143 ? -12.061 0.118 19.021 1.00 91.31 143 THR A C 1
ATOM 1000 O O . THR A 1 143 ? -11.484 -0.953 19.225 1.00 91.31 143 THR A O 1
ATOM 1003 N N . PRO A 1 144 ? -11.451 1.308 19.182 1.00 91.62 144 PRO A N 1
ATOM 1004 C CA . PRO A 1 144 ? -12.045 2.638 19.002 1.00 91.62 144 PRO A CA 1
ATOM 1005 C C . PRO A 1 144 ? -12.312 2.979 17.526 1.00 91.62 144 PRO A C 1
ATOM 1007 O O . PRO A 1 144 ? -11.745 2.361 16.626 1.00 91.62 144 PRO A O 1
ATOM 1010 N N . ALA A 1 145 ? -13.159 3.987 17.288 1.00 92.69 145 ALA A N 1
ATOM 1011 C CA . ALA A 1 145 ? -13.357 4.530 15.948 1.00 92.69 145 ALA A CA 1
ATOM 1012 C C . ALA A 1 145 ? -12.013 5.000 15.370 1.00 92.69 145 ALA A C 1
ATOM 1014 O O . ALA A 1 145 ? -11.214 5.633 16.065 1.00 92.69 145 ALA A O 1
ATOM 1015 N N . TYR A 1 146 ? -11.771 4.681 14.104 1.00 95.75 146 TYR A N 1
ATOM 1016 C CA . TYR A 1 146 ? -10.501 4.941 13.444 1.00 95.75 146 TYR A CA 1
ATOM 1017 C C . TYR A 1 146 ? -10.732 5.489 12.038 1.00 95.75 146 TYR A C 1
ATOM 1019 O O . TYR A 1 146 ? -11.560 4.972 11.288 1.00 95.75 146 TYR A O 1
ATOM 1027 N N . THR A 1 147 ? -9.977 6.527 11.689 1.00 97.06 147 THR A N 1
ATOM 1028 C CA . THR A 1 147 ? -10.029 7.170 10.374 1.00 97.06 147 THR A CA 1
ATOM 1029 C C . THR A 1 147 ? -8.896 6.645 9.510 1.00 97.06 147 THR A C 1
ATOM 1031 O O . THR A 1 147 ? -7.737 6.663 9.926 1.00 97.06 147 THR A O 1
ATOM 1034 N N . CYS A 1 148 ? -9.224 6.203 8.298 1.00 97.12 148 CYS A N 1
ATOM 1035 C CA . CYS A 1 148 ? -8.219 5.710 7.368 1.00 97.12 148 CYS A CA 1
ATOM 1036 C C . CYS A 1 148 ? -7.216 6.796 6.950 1.00 97.12 148 CYS A C 1
ATOM 1038 O O . CYS A 1 148 ? -7.583 7.969 6.847 1.00 97.12 148 CYS A O 1
ATOM 1040 N N . PRO A 1 149 ? -5.950 6.416 6.701 1.00 96.94 149 PRO A N 1
ATOM 1041 C CA . PRO A 1 149 ? -4.936 7.331 6.197 1.00 96.94 149 PRO A CA 1
ATOM 1042 C C . PRO A 1 149 ? -5.282 7.828 4.790 1.00 96.94 149 PRO A C 1
ATOM 1044 O O . PRO A 1 149 ? -6.073 7.224 4.064 1.00 96.94 149 PRO A O 1
ATOM 1047 N N . THR A 1 150 ? -4.646 8.926 4.385 1.00 96.06 150 THR A N 1
ATOM 1048 C CA . THR A 1 150 ? -4.831 9.534 3.063 1.00 96.06 150 THR A CA 1
ATOM 1049 C C . THR A 1 150 ? -4.665 8.512 1.936 1.00 96.06 150 THR A C 1
ATOM 1051 O O . THR A 1 150 ? -3.694 7.755 1.898 1.00 96.06 150 THR A O 1
ATOM 1054 N N . GLY A 1 151 ? -5.617 8.515 1.000 1.00 95.25 151 GLY A N 1
ATOM 1055 C CA . GLY A 1 151 ? -5.633 7.618 -0.157 1.00 95.25 151 GLY A CA 1
ATOM 1056 C C . GLY A 1 151 ? -6.222 6.232 0.110 1.00 95.25 151 GLY A C 1
ATOM 1057 O O . GLY A 1 151 ? -6.513 5.526 -0.851 1.00 95.25 151 GLY A O 1
ATOM 1058 N N . ALA A 1 152 ? -6.448 5.851 1.371 1.00 97.38 152 ALA A N 1
ATOM 1059 C CA . ALA A 1 152 ? -7.207 4.651 1.702 1.00 97.38 152 ALA A CA 1
ATOM 1060 C C . ALA A 1 152 ? -8.699 4.981 1.841 1.00 97.38 152 ALA A C 1
ATOM 1062 O O . ALA A 1 152 ? -9.074 5.948 2.507 1.00 97.38 152 ALA A O 1
ATOM 1063 N N . ARG A 1 153 ? -9.566 4.139 1.274 1.00 97.12 153 ARG A N 1
ATOM 1064 C CA . ARG A 1 153 ? -11.000 4.169 1.561 1.00 97.12 153 ARG A CA 1
ATOM 1065 C C . ARG A 1 153 ? -11.303 3.402 2.843 1.00 97.12 153 ARG A C 1
ATOM 1067 O O . ARG A 1 153 ? -10.720 2.347 3.098 1.00 97.12 153 ARG A O 1
ATOM 1074 N N . TYR A 1 154 ? -12.255 3.914 3.615 1.00 96.69 154 TYR A N 1
ATOM 1075 C CA . TYR A 1 154 ? -12.848 3.178 4.724 1.00 96.69 154 TYR A CA 1
ATOM 1076 C C . TYR A 1 154 ? -13.978 2.285 4.206 1.00 96.69 154 TYR A C 1
ATOM 1078 O O . TYR A 1 154 ? -14.874 2.771 3.516 1.00 96.69 154 TYR A O 1
ATOM 1086 N N . ALA A 1 155 ? -13.951 0.999 4.551 1.00 94.50 155 ALA A N 1
ATOM 1087 C CA . ALA A 1 155 ? -15.035 0.065 4.259 1.00 94.50 155 ALA A CA 1
ATOM 1088 C C . ALA A 1 155 ? -15.526 -0.590 5.568 1.00 94.50 155 ALA A C 1
ATOM 1090 O O . ALA A 1 155 ? -14.742 -1.277 6.230 1.00 94.50 155 ALA A O 1
ATOM 1091 N N . PRO A 1 156 ? -16.788 -0.364 5.984 1.00 89.56 156 PRO A N 1
ATOM 1092 C CA . PRO A 1 156 ? -17.335 -0.941 7.211 1.00 89.56 156 PRO A CA 1
ATOM 1093 C C . PRO A 1 156 ? -17.874 -2.367 7.004 1.00 89.56 156 PRO A C 1
ATOM 1095 O O . PRO A 1 156 ? -18.509 -2.663 5.995 1.00 89.56 156 PRO A O 1
ATOM 1098 N N . SER A 1 157 ? -17.665 -3.240 7.993 1.00 91.94 157 SER A N 1
ATOM 1099 C CA . SER A 1 157 ? -18.255 -4.585 8.094 1.00 91.94 157 SER A CA 1
ATOM 1100 C C . SER A 1 157 ? -18.394 -4.971 9.579 1.00 91.94 157 SER A C 1
ATOM 1102 O O . SER A 1 157 ? -18.634 -4.110 10.420 1.00 91.94 157 SER A O 1
ATOM 1104 N N . THR A 1 158 ? -18.211 -6.244 9.940 1.00 94.81 158 THR A N 1
ATOM 1105 C CA . THR A 1 158 ? -18.014 -6.688 11.335 1.00 94.81 158 THR A CA 1
ATOM 1106 C C . THR A 1 158 ? -16.670 -6.228 11.918 1.00 94.81 158 THR A C 1
ATOM 1108 O O . THR A 1 158 ? -16.510 -6.151 13.135 1.00 94.81 158 THR A O 1
ATOM 1111 N N . VAL A 1 159 ? -15.719 -5.879 11.049 1.00 96.88 159 VAL A N 1
ATOM 1112 C CA . VAL A 1 159 ? -14.466 -5.172 11.342 1.00 96.88 159 VAL A CA 1
ATOM 1113 C C . VAL A 1 159 ? -14.356 -3.949 10.424 1.00 96.88 159 VAL A C 1
ATOM 1115 O O . VAL A 1 159 ? -15.065 -3.858 9.419 1.00 96.88 159 VAL A O 1
ATOM 1118 N N . GLY A 1 160 ? -13.494 -2.994 10.765 1.00 97.44 160 GLY A N 1
ATOM 1119 C CA . GLY A 1 160 ? -13.162 -1.872 9.889 1.00 97.44 160 GLY A CA 1
ATOM 1120 C C . GLY A 1 160 ? -12.044 -2.249 8.922 1.00 97.44 160 GLY A C 1
ATOM 1121 O O . GLY A 1 160 ? -11.146 -3.006 9.289 1.00 97.44 160 GLY A O 1
ATOM 1122 N N . TYR A 1 161 ? -12.079 -1.709 7.705 1.00 97.88 161 TYR A N 1
ATOM 1123 C CA . TYR A 1 161 ? -11.010 -1.861 6.719 1.00 97.88 161 TYR A CA 1
ATOM 1124 C C . TYR A 1 161 ? -10.533 -0.500 6.224 1.00 97.88 161 TYR A C 1
ATOM 1126 O O . TYR A 1 161 ? -11.347 0.384 5.959 1.00 97.88 161 TYR A O 1
ATOM 1134 N N . CYS A 1 162 ? -9.219 -0.367 6.047 1.00 98.00 162 CYS A N 1
ATOM 1135 C CA . CYS A 1 162 ? -8.612 0.708 5.269 1.00 98.00 162 CYS A CA 1
ATOM 1136 C C . CYS A 1 162 ? -7.950 0.105 4.036 1.00 98.00 162 CYS A C 1
ATOM 1138 O O . CYS A 1 162 ? -7.004 -0.673 4.172 1.00 98.00 162 CYS A O 1
ATOM 1140 N N . LEU A 1 163 ? -8.473 0.442 2.856 1.00 97.62 163 LEU A N 1
ATOM 1141 C CA . LEU A 1 163 ? -8.092 -0.162 1.580 1.00 97.62 163 LEU A CA 1
ATOM 1142 C C . LEU A 1 163 ? -7.584 0.904 0.608 1.00 97.62 163 LEU A C 1
ATOM 1144 O O . LEU A 1 163 ? -8.286 1.868 0.320 1.00 97.62 163 LEU A O 1
ATOM 1148 N N . TRP A 1 164 ? -6.386 0.709 0.074 1.00 97.19 164 TRP A N 1
ATOM 1149 C CA . TRP A 1 164 ? -5.913 1.369 -1.137 1.00 97.19 164 TRP A CA 1
ATOM 1150 C C . TRP A 1 164 ? -6.273 0.485 -2.327 1.00 97.19 164 TRP A C 1
ATOM 1152 O O . TRP A 1 164 ? -6.022 -0.722 -2.306 1.00 97.19 164 TRP A O 1
ATOM 1162 N N . GLU A 1 165 ? -6.878 1.085 -3.345 1.00 96.19 165 GLU A N 1
ATOM 1163 C CA . GLU A 1 165 ? -7.508 0.370 -4.458 1.00 96.19 165 GLU A CA 1
ATOM 1164 C C . GLU A 1 165 ? -7.016 0.904 -5.794 1.00 96.19 165 GLU A C 1
ATOM 1166 O O . GLU A 1 165 ? -6.453 1.998 -5.862 1.00 96.19 165 GLU A O 1
ATOM 1171 N N . GLY A 1 166 ? -7.235 0.132 -6.859 1.00 94.25 166 GLY A N 1
ATOM 1172 C CA . GLY A 1 166 ? -6.757 0.495 -8.191 1.00 94.25 166 GLY A CA 1
ATOM 1173 C C . GLY A 1 166 ? -5.230 0.510 -8.280 1.00 94.25 166 GLY A C 1
ATOM 1174 O O . GLY A 1 166 ? -4.670 1.221 -9.111 1.00 94.25 166 GLY A O 1
ATOM 1175 N N . ILE A 1 167 ? -4.546 -0.245 -7.412 1.00 94.00 167 ILE A N 1
ATOM 1176 C CA . ILE A 1 167 ? -3.091 -0.345 -7.446 1.00 94.00 167 ILE A CA 1
ATOM 1177 C C . ILE A 1 167 ? -2.701 -1.264 -8.600 1.00 94.00 167 ILE A C 1
ATOM 1179 O O . ILE A 1 167 ? -3.045 -2.445 -8.610 1.00 94.00 167 ILE A O 1
ATOM 1183 N N . VAL A 1 168 ? -1.952 -0.730 -9.559 1.00 93.25 168 VAL A N 1
ATOM 1184 C CA . VAL A 1 168 ? -1.366 -1.521 -10.642 1.00 93.25 168 VAL A CA 1
ATOM 1185 C C . VAL A 1 168 ? 0.037 -1.934 -10.220 1.00 93.25 168 VAL A C 1
ATOM 1187 O O . VAL A 1 168 ? 0.936 -1.099 -10.143 1.00 93.25 168 VAL A O 1
ATOM 1190 N N . PHE A 1 169 ? 0.224 -3.219 -9.922 1.00 93.00 169 PHE A N 1
ATOM 1191 C CA . PHE A 1 169 ? 1.528 -3.748 -9.526 1.00 93.00 169 PHE A CA 1
ATOM 1192 C C . PHE A 1 169 ? 2.394 -4.049 -10.749 1.00 93.00 169 PHE A C 1
ATOM 1194 O O . PHE A 1 169 ? 1.979 -4.840 -11.599 1.00 93.00 169 PHE A O 1
ATOM 1201 N N . PRO A 1 170 ? 3.614 -3.492 -10.828 1.00 92.81 170 PRO A N 1
ATOM 1202 C CA . PRO A 1 170 ? 4.575 -3.901 -11.839 1.00 92.81 170 PRO A CA 1
ATOM 1203 C C . PRO A 1 170 ? 4.910 -5.398 -11.741 1.00 92.81 170 PRO A C 1
ATOM 1205 O O . PRO A 1 170 ? 4.869 -5.978 -10.645 1.00 92.81 170 PRO A O 1
ATOM 1208 N N . PRO A 1 171 ? 5.293 -6.039 -12.853 1.00 89.81 171 PRO A N 1
ATOM 1209 C CA . PRO A 1 171 ? 5.762 -7.419 -12.843 1.00 89.81 171 PRO A CA 1
ATOM 1210 C C . PRO A 1 171 ? 6.908 -7.635 -11.847 1.00 89.81 171 PRO A C 1
ATOM 1212 O O . PRO A 1 171 ? 7.785 -6.792 -11.668 1.00 89.81 171 PRO A O 1
ATOM 1215 N N . GLY A 1 172 ? 6.882 -8.772 -11.146 1.00 91.81 172 GLY A N 1
ATOM 1216 C CA . GLY A 1 172 ? 7.885 -9.091 -10.124 1.00 91.81 172 GLY A CA 1
ATOM 1217 C C . GLY A 1 172 ? 7.776 -8.273 -8.830 1.00 91.81 172 GLY A C 1
ATOM 1218 O O . GLY A 1 172 ? 8.701 -8.304 -8.015 1.00 91.81 172 GLY A O 1
ATOM 1219 N N . THR A 1 173 ? 6.667 -7.556 -8.613 1.00 95.69 173 THR A N 1
ATOM 1220 C CA . THR A 1 173 ? 6.436 -6.844 -7.352 1.00 95.69 173 THR A CA 1
ATOM 1221 C C . THR A 1 173 ? 6.466 -7.800 -6.158 1.00 95.69 173 THR A C 1
ATOM 1223 O O . THR A 1 173 ? 5.787 -8.823 -6.122 1.00 95.69 173 THR A O 1
ATOM 1226 N N . SER A 1 174 ? 7.224 -7.415 -5.136 1.00 96.00 174 SER A N 1
ATOM 1227 C CA . SER A 1 174 ? 7.225 -8.017 -3.807 1.00 96.00 174 SER A CA 1
ATOM 1228 C C . SER A 1 174 ? 6.496 -7.104 -2.827 1.00 96.00 174 SER A C 1
ATOM 1230 O O . SER A 1 174 ? 6.824 -5.924 -2.710 1.00 96.00 174 SER A O 1
ATOM 1232 N N . ILE A 1 175 ? 5.521 -7.640 -2.095 1.00 96.00 175 ILE A N 1
ATOM 1233 C CA . ILE A 1 175 ? 4.677 -6.876 -1.168 1.00 96.00 175 ILE A CA 1
ATOM 1234 C C . ILE A 1 175 ? 5.040 -7.265 0.267 1.00 96.00 175 ILE A C 1
ATOM 1236 O O . ILE A 1 175 ? 5.062 -8.443 0.614 1.00 96.00 175 ILE A O 1
ATOM 1240 N N . THR A 1 176 ? 5.329 -6.281 1.121 1.00 95.31 176 THR A N 1
ATOM 1241 C CA . THR A 1 176 ? 5.613 -6.500 2.546 1.00 95.31 176 THR A CA 1
ATOM 1242 C C . THR A 1 176 ? 4.458 -5.975 3.396 1.00 95.31 176 THR A C 1
ATOM 1244 O O . THR A 1 176 ? 4.321 -4.767 3.592 1.00 95.31 176 THR A O 1
ATOM 1247 N N . CYS A 1 177 ? 3.665 -6.894 3.949 1.00 90.88 177 CYS A N 1
ATOM 1248 C CA . CYS A 1 177 ? 2.513 -6.566 4.799 1.00 90.88 177 CYS A CA 1
ATOM 1249 C C . CYS A 1 177 ? 2.714 -6.880 6.285 1.00 90.88 177 CYS A C 1
ATOM 1251 O O . CYS A 1 177 ? 1.871 -6.560 7.118 1.00 90.88 177 CYS A O 1
ATOM 1253 N N . THR A 1 178 ? 3.839 -7.487 6.654 1.00 90.94 178 THR A N 1
ATOM 1254 C CA . THR A 1 178 ? 4.140 -7.859 8.045 1.00 90.94 178 THR A CA 1
ATOM 1255 C C . THR A 1 178 ? 4.290 -6.651 8.972 1.00 90.94 178 THR A C 1
ATOM 1257 O O . THR A 1 178 ? 4.177 -6.789 10.185 1.00 90.94 178 THR A O 1
ATOM 1260 N N . SER A 1 179 ? 4.504 -5.460 8.412 1.00 93.31 179 SER A N 1
ATOM 1261 C CA . SER A 1 179 ? 4.729 -4.217 9.154 1.00 93.31 179 SER A CA 1
ATOM 1262 C C . SER A 1 179 ? 3.452 -3.416 9.443 1.00 93.31 179 SER A C 1
ATOM 1264 O O . SER A 1 179 ? 3.531 -2.332 10.025 1.00 93.31 179 SER A O 1
ATOM 1266 N N . VAL A 1 180 ? 2.266 -3.948 9.119 1.00 95.88 180 VAL A N 1
ATOM 1267 C CA . VAL A 1 180 ? 0.980 -3.271 9.374 1.00 95.88 180 VAL A CA 1
ATOM 1268 C C . VAL A 1 180 ? 0.781 -2.958 10.853 1.00 95.88 180 VAL A C 1
ATOM 1270 O O . VAL A 1 180 ? 0.370 -1.853 11.186 1.00 95.88 180 VAL A O 1
ATOM 1273 N N . ALA A 1 181 ? 1.128 -3.888 11.748 1.00 94.12 181 ALA A N 1
ATOM 1274 C CA . ALA A 1 181 ? 1.021 -3.664 13.191 1.00 94.12 181 ALA A CA 1
ATOM 1275 C C . ALA A 1 181 ? 1.939 -2.528 13.681 1.00 94.12 181 ALA A C 1
ATOM 1277 O O . ALA A 1 181 ? 1.611 -1.840 14.642 1.00 94.12 181 ALA A O 1
ATOM 1278 N N . SER A 1 182 ? 3.064 -2.304 12.993 1.00 95.81 182 SER A N 1
ATOM 1279 C CA . SER A 1 182 ? 3.970 -1.173 13.233 1.00 95.81 182 SER A CA 1
ATOM 1280 C C . SER A 1 182 ? 3.598 0.092 12.452 1.00 95.81 182 SER A C 1
ATOM 1282 O O . SER A 1 182 ? 4.348 1.062 12.486 1.00 95.81 182 SER A O 1
ATOM 1284 N N . GLY A 1 183 ? 2.474 0.095 11.728 1.00 96.56 183 GLY A N 1
ATOM 1285 C CA . GLY A 1 183 ? 2.019 1.275 11.001 1.00 96.56 183 GLY A CA 1
ATOM 1286 C C . GLY A 1 183 ? 2.741 1.531 9.684 1.00 96.56 183 GLY A C 1
ATOM 1287 O O . GLY A 1 183 ? 2.919 2.683 9.299 1.00 96.56 183 GLY A O 1
ATOM 1288 N N . SER A 1 184 ? 3.202 0.490 8.987 1.00 97.06 184 SER A N 1
ATOM 1289 C CA . SER A 1 184 ? 3.759 0.669 7.647 1.00 97.06 184 SER A CA 1
ATOM 1290 C C . SER A 1 184 ? 3.411 -0.458 6.687 1.00 97.06 184 SER A C 1
ATOM 1292 O O . SER A 1 184 ? 3.229 -1.615 7.067 1.00 97.06 184 SER A O 1
ATOM 1294 N N . MET A 1 185 ? 3.328 -0.101 5.410 1.00 96.50 185 MET A N 1
ATOM 1295 C CA . MET A 1 185 ? 3.217 -1.037 4.298 1.00 96.50 185 MET A CA 1
ATOM 1296 C C . MET A 1 185 ? 4.117 -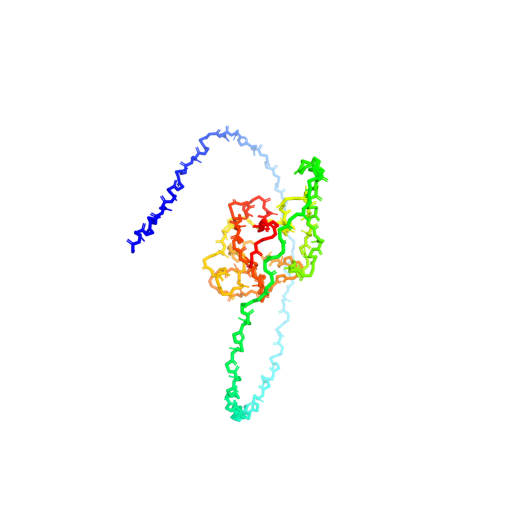0.588 3.162 1.00 96.50 185 MET A C 1
ATOM 1298 O O . MET A 1 185 ? 4.367 0.605 2.983 1.00 96.50 185 MET A O 1
ATOM 1302 N N . ARG A 1 186 ? 4.619 -1.555 2.397 1.00 96.88 186 ARG A N 1
ATOM 1303 C CA . ARG A 1 186 ? 5.449 -1.280 1.227 1.00 96.88 186 ARG A CA 1
ATOM 1304 C C . ARG A 1 186 ? 5.295 -2.355 0.167 1.00 96.88 186 ARG A C 1
ATOM 1306 O O . ARG A 1 186 ? 5.072 -3.523 0.490 1.00 96.88 186 ARG A O 1
ATOM 1313 N N . PHE A 1 187 ? 5.509 -1.969 -1.078 1.00 96.81 187 PHE A N 1
ATOM 1314 C CA . PHE A 1 187 ? 5.789 -2.899 -2.158 1.00 96.81 187 PHE A CA 1
ATOM 1315 C C . PHE A 1 187 ? 6.968 -2.392 -2.981 1.00 96.81 187 PHE A C 1
ATOM 1317 O O . PHE A 1 187 ? 7.238 -1.191 -3.029 1.00 96.81 187 PHE A O 1
ATOM 1324 N N . SER A 1 188 ? 7.699 -3.321 -3.583 1.00 96.56 188 SER A N 1
ATOM 1325 C CA . SER A 1 188 ? 8.927 -3.026 -4.309 1.00 96.56 188 SER A CA 1
ATOM 1326 C C . SER A 1 188 ? 9.071 -3.902 -5.540 1.00 96.56 188 SER A C 1
ATOM 1328 O O . SER A 1 188 ? 8.712 -5.077 -5.491 1.00 96.56 188 SER A O 1
ATOM 1330 N N . TRP A 1 189 ? 9.643 -3.364 -6.610 1.00 95.31 189 TRP A N 1
ATOM 1331 C CA . TRP A 1 189 ? 9.922 -4.098 -7.841 1.00 95.31 189 TRP A CA 1
ATOM 1332 C C . TRP A 1 189 ? 11.324 -3.778 -8.347 1.00 95.31 189 TRP A C 1
ATOM 1334 O O . TRP A 1 189 ? 11.847 -2.679 -8.142 1.00 95.31 189 TRP A O 1
ATOM 1344 N N . ALA A 1 190 ? 11.950 -4.773 -8.972 1.00 92.56 190 ALA A N 1
ATOM 1345 C CA . ALA A 1 190 ? 13.270 -4.615 -9.556 1.00 92.56 190 ALA A CA 1
ATOM 1346 C C . ALA A 1 190 ? 13.204 -3.706 -10.785 1.00 92.56 190 ALA A C 1
ATOM 1348 O O . ALA A 1 190 ? 12.215 -3.675 -11.522 1.00 92.56 190 ALA A O 1
ATOM 1349 N N . CYS A 1 191 ? 14.290 -2.995 -11.030 1.00 87.62 191 CYS A N 1
ATOM 1350 C CA . CYS A 1 191 ? 14.428 -2.223 -12.247 1.00 87.62 191 CYS A CA 1
ATOM 1351 C C . CYS A 1 191 ? 14.587 -3.116 -13.475 1.00 87.62 191 CYS A C 1
ATOM 1353 O O . CYS A 1 191 ? 15.286 -4.127 -13.427 1.00 87.62 191 CYS A O 1
ATOM 1355 N N . GLY A 1 192 ? 13.961 -2.718 -14.584 1.00 76.94 192 GLY A N 1
ATOM 1356 C CA . GLY A 1 192 ? 14.003 -3.491 -15.827 1.00 76.94 192 GLY A CA 1
ATOM 1357 C C . GLY A 1 192 ? 13.212 -4.798 -15.769 1.00 76.94 192 GLY A C 1
ATOM 1358 O O . GLY A 1 192 ? 13.452 -5.678 -16.593 1.00 76.94 192 GLY A O 1
ATOM 1359 N N . ALA A 1 193 ? 12.292 -4.940 -14.806 1.00 62.94 193 ALA A N 1
ATOM 1360 C CA . ALA A 1 193 ? 11.256 -5.957 -14.901 1.00 62.94 193 ALA A CA 1
ATOM 1361 C C . ALA A 1 193 ? 10.451 -5.702 -16.198 1.00 62.94 193 ALA A C 1
ATOM 1363 O O . ALA A 1 193 ? 9.994 -4.570 -16.381 1.00 62.94 193 ALA A O 1
ATOM 1364 N N . PRO A 1 194 ? 10.376 -6.686 -17.116 1.00 51.31 194 PRO A N 1
ATOM 1365 C CA . PRO A 1 194 ? 9.687 -6.546 -18.398 1.00 51.31 194 PRO A CA 1
ATOM 1366 C C . PRO A 1 194 ? 8.178 -6.382 -18.226 1.00 51.31 194 PRO A C 1
ATOM 1368 O O . PRO A 1 194 ? 7.642 -6.925 -17.232 1.00 51.31 194 PRO A O 1
#